Protein AF-L0NE19-F1 (afdb_monomer_lite)

Foldseek 3Di:
DDDDPVNLVVLLVVLCVVDPDDDDSVLSSVLSVLLVPDDFDDADPPDPDDDPQLVLLLVLLLVLLVVCCVPPVVSVVLCVVQNPVLVSVLSSRLSRLLVRLQVSLVVSQKDFQDDSSPPSSNLSSVPDPVVLSSPVVPDDRPRDDDDSSSSNVNQQVVQCVVDVDQVPGRIAGRDQHLVSLLVLLLVLLCQWQVGSCLCVVCVVQSVVCVSVVNDSNVSSVVSCVVVVGDTDPVNPD

Secondary structure (DSSP, 8-state):
----HHHHHHHHHHHHHH--S---HHHHHHHHHHHHTSPPPPPGGG-SS--HHHHHHHHHHHHHHHHHHTT-HHHHHHHHHHHHHHHHHHHHHHHHHHHHHHHHHHHTTEEE-S-IIIIIHHHHHTTS-HHHHHHTTSSSSPPP---SHHHHHHHHHHHHHH-SSGGG-SEEESSS-HHHHHHHHHHHHHHHHS-GGGGGGGHHHHHHHHHTT--HHHHHHHHHHHTTPPPPTTT--

Organism: NCBI:txid1125847

Radius of gyration: 22.51 Å; chains: 1; bounding box: 50×39×65 Å

Sequence (237 aa):
MTIDRETLLNLVQKIVAEHESGYDDDTLVHFAEVILTKPEPERFANRRTYTYAQVEGALCVYEWMLDSRATNKDIDDWFDGVGSPGMRMISIQAGDICDRAWKLMEAMGFDFIGAYDFEFVPSICAKLDWDALCNDNQFDKGRYDPDLKPFIVAMIAADRSRNSDPMRRNFKKVGPGPDDYIAACRAEAEKQWGYGDLVTDHAERVTQAMEQDEDPAEFVKWLGEKYNLTPRSDWAA

pLDDT: mean 78.07, std 14.45, range [41.22, 95.94]

Structure (mmCIF, N/CA/C/O backbone):
data_AF-L0NE19-F1
#
_entry.id   AF-L0NE19-F1
#
loop_
_atom_site.group_PDB
_atom_site.id
_atom_site.type_symbol
_atom_site.label_atom_id
_atom_site.label_alt_id
_atom_site.label_comp_id
_atom_site.label_asym_id
_atom_site.label_entity_id
_atom_site.label_seq_id
_atom_site.pdbx_PDB_ins_code
_atom_site.Cartn_x
_atom_site.Cartn_y
_atom_site.Cartn_z
_atom_site.occupancy
_atom_site.B_iso_or_equiv
_atom_site.auth_seq_id
_atom_site.auth_comp_id
_atom_site.auth_asym_id
_atom_site.auth_atom_id
_atom_site.pdbx_PDB_model_num
ATOM 1 N N . MET A 1 1 ? -3.585 -21.752 -0.167 1.00 46.03 1 MET A N 1
ATOM 2 C CA . MET A 1 1 ? -2.156 -21.952 -0.476 1.00 46.03 1 MET A CA 1
ATOM 3 C C . MET A 1 1 ? -1.412 -21.725 0.827 1.00 46.03 1 MET A C 1
ATOM 5 O O . MET A 1 1 ? -1.554 -20.651 1.390 1.00 46.03 1 MET A O 1
ATOM 9 N N . THR A 1 2 ? -0.784 -22.755 1.388 1.00 41.22 2 THR A N 1
ATOM 10 C CA . THR A 1 2 ? -0.084 -22.678 2.679 1.00 41.22 2 THR A CA 1
ATOM 11 C C . THR A 1 2 ? 1.266 -22.013 2.440 1.00 41.22 2 THR A C 1
ATOM 13 O O . THR A 1 2 ? 2.106 -22.589 1.752 1.00 41.22 2 THR A O 1
ATOM 16 N N . ILE A 1 3 ? 1.445 -20.787 2.928 1.00 53.41 3 ILE A N 1
ATOM 17 C CA . ILE A 1 3 ? 2.751 -20.124 2.908 1.00 53.41 3 ILE A CA 1
ATOM 18 C C . ILE A 1 3 ? 3.619 -20.807 3.956 1.00 53.41 3 ILE A C 1
ATOM 20 O O . ILE A 1 3 ? 3.166 -21.038 5.078 1.00 53.41 3 ILE A O 1
ATOM 24 N N . ASP A 1 4 ? 4.831 -21.198 3.578 1.00 71.12 4 ASP A N 1
ATOM 25 C CA . ASP A 1 4 ? 5.732 -21.835 4.523 1.00 71.12 4 ASP A CA 1
ATOM 26 C C . ASP A 1 4 ? 6.272 -20.795 5.525 1.00 71.12 4 ASP A C 1
ATOM 28 O O . ASP A 1 4 ? 6.458 -19.613 5.219 1.00 71.12 4 ASP A O 1
ATOM 32 N N . ARG A 1 5 ? 6.503 -21.253 6.754 1.00 57.81 5 ARG A N 1
ATOM 33 C CA . ARG A 1 5 ? 6.894 -20.413 7.890 1.00 57.81 5 ARG A CA 1
ATOM 34 C C . ARG A 1 5 ? 8.247 -19.720 7.688 1.00 57.81 5 ARG A C 1
ATOM 36 O O . ARG A 1 5 ? 8.466 -18.657 8.255 1.00 57.81 5 ARG A O 1
ATOM 43 N N . GLU A 1 6 ? 9.144 -20.300 6.900 1.00 66.50 6 GLU A N 1
ATOM 44 C CA . GLU A 1 6 ? 10.468 -19.753 6.597 1.00 66.50 6 GLU A CA 1
ATOM 45 C C . GLU A 1 6 ? 10.358 -18.553 5.649 1.00 66.50 6 GLU A C 1
ATOM 47 O O . GLU A 1 6 ? 10.972 -17.515 5.894 1.00 66.50 6 GLU A O 1
ATOM 52 N N . THR A 1 7 ? 9.495 -18.637 4.631 1.00 64.25 7 THR A N 1
ATOM 53 C CA . THR A 1 7 ? 9.165 -17.498 3.755 1.00 64.25 7 THR A CA 1
ATOM 54 C C . THR A 1 7 ? 8.583 -16.330 4.554 1.00 64.25 7 THR A C 1
ATOM 56 O O . THR A 1 7 ? 8.966 -15.177 4.351 1.00 64.25 7 THR A O 1
ATOM 59 N N . LEU A 1 8 ? 7.700 -16.630 5.507 1.00 59.56 8 LEU A N 1
ATOM 60 C CA . LEU A 1 8 ? 7.054 -15.631 6.356 1.00 59.56 8 LEU A CA 1
ATOM 61 C C . LEU A 1 8 ? 8.054 -14.954 7.310 1.00 59.56 8 LEU A C 1
ATOM 63 O O . LEU A 1 8 ? 8.091 -13.730 7.400 1.00 59.56 8 LEU A O 1
ATOM 67 N N . LEU A 1 9 ? 8.930 -15.737 7.948 1.00 59.91 9 LEU A N 1
ATOM 68 C CA . LEU A 1 9 ? 9.992 -15.230 8.823 1.00 59.91 9 LEU A CA 1
ATOM 69 C C . LEU A 1 9 ? 11.020 -14.378 8.068 1.00 59.91 9 LEU A C 1
ATOM 71 O O . LEU A 1 9 ? 11.434 -13.340 8.576 1.00 59.91 9 LEU A O 1
ATOM 75 N N . ASN A 1 10 ? 11.396 -14.765 6.847 1.00 67.44 10 ASN A N 1
ATOM 76 C CA . ASN A 1 10 ? 12.306 -13.976 6.014 1.00 67.44 10 ASN A CA 1
ATOM 77 C C . ASN A 1 10 ? 11.693 -12.629 5.601 1.00 67.44 10 ASN A C 1
ATOM 79 O O . ASN A 1 10 ? 12.400 -11.623 5.529 1.00 67.44 10 ASN A O 1
ATOM 83 N N . LEU A 1 11 ? 10.381 -12.594 5.346 1.00 62.00 11 LEU A N 1
ATOM 84 C CA . LEU A 1 11 ? 9.657 -11.359 5.053 1.00 62.00 11 LEU A CA 1
ATOM 85 C C . LEU A 1 11 ? 9.633 -10.436 6.279 1.00 62.00 11 LEU A C 1
ATOM 87 O O . LEU A 1 11 ? 9.995 -9.267 6.170 1.00 62.00 11 LEU A O 1
ATOM 91 N N . VAL A 1 12 ? 9.280 -10.981 7.448 1.00 63.03 12 VAL A N 1
ATOM 92 C CA . VAL A 1 12 ? 9.277 -10.255 8.729 1.00 63.03 12 VAL A CA 1
ATOM 93 C C . VAL A 1 12 ? 10.670 -9.708 9.044 1.00 63.03 12 VAL A C 1
ATOM 95 O O . VAL A 1 12 ? 10.800 -8.534 9.371 1.00 63.03 12 VAL A O 1
ATOM 98 N N . GLN A 1 13 ? 11.729 -10.497 8.855 1.00 62.41 13 GLN A N 1
ATOM 99 C CA . GLN A 1 13 ? 13.106 -10.044 9.074 1.00 62.41 13 GLN A CA 1
ATOM 100 C C . GLN A 1 13 ? 13.520 -8.907 8.138 1.00 62.41 13 GLN A C 1
ATOM 102 O O . GLN A 1 13 ? 14.201 -7.988 8.585 1.00 62.41 13 GLN A O 1
ATOM 107 N N . LYS A 1 14 ? 13.100 -8.926 6.866 1.00 62.56 14 LYS A N 1
ATOM 108 C CA . LYS A 1 14 ? 13.333 -7.799 5.948 1.00 62.56 14 LYS A CA 1
ATOM 109 C C . LYS A 1 14 ? 12.586 -6.540 6.394 1.00 62.56 14 LYS A C 1
ATOM 111 O O . LYS A 1 14 ? 13.175 -5.467 6.396 1.00 62.56 14 LYS A O 1
ATOM 116 N N . ILE A 1 15 ? 11.334 -6.683 6.832 1.00 58.25 15 ILE A N 1
ATOM 117 C CA . ILE A 1 15 ? 10.514 -5.572 7.343 1.00 58.25 15 ILE A CA 1
ATOM 118 C C . ILE A 1 15 ? 11.153 -4.953 8.598 1.00 58.25 15 ILE A C 1
ATOM 120 O O . ILE A 1 15 ? 11.279 -3.734 8.684 1.00 58.25 15 ILE A O 1
ATOM 124 N N . VAL A 1 16 ? 11.609 -5.784 9.542 1.00 58.91 16 VAL A N 1
ATOM 125 C CA . VAL A 1 16 ? 12.276 -5.344 10.781 1.00 58.91 16 VAL A CA 1
ATOM 126 C C . VAL A 1 16 ? 13.641 -4.713 10.496 1.00 58.91 16 VAL A C 1
ATOM 128 O O . VAL A 1 16 ? 13.987 -3.704 11.102 1.00 58.91 16 VAL A O 1
ATOM 131 N N . ALA A 1 17 ? 14.417 -5.273 9.563 1.00 58.41 17 ALA A N 1
ATOM 132 C CA . ALA A 1 17 ? 15.727 -4.738 9.195 1.00 58.41 17 ALA A CA 1
ATOM 133 C C . ALA A 1 17 ? 15.638 -3.370 8.500 1.00 58.41 17 ALA A C 1
ATOM 135 O O . ALA A 1 17 ? 16.554 -2.561 8.630 1.00 58.41 17 ALA A O 1
ATOM 136 N N . GLU A 1 18 ? 14.552 -3.106 7.770 1.00 54.16 18 GLU A N 1
ATOM 137 C CA . GLU A 1 18 ? 14.344 -1.833 7.078 1.00 54.16 18 GLU A CA 1
ATOM 138 C C . GLU A 1 18 ? 13.702 -0.757 7.965 1.00 54.16 18 GLU A C 1
ATOM 140 O O . GLU A 1 18 ? 13.831 0.428 7.647 1.00 54.16 18 GLU A O 1
ATOM 145 N N . HIS A 1 19 ? 13.010 -1.114 9.054 1.00 47.91 19 HIS A N 1
ATOM 146 C CA . HIS A 1 19 ? 12.291 -0.167 9.914 1.00 47.91 19 HIS A CA 1
ATOM 147 C C . HIS A 1 19 ? 12.661 -0.338 11.397 1.00 47.91 19 HIS A C 1
ATOM 149 O O . HIS A 1 19 ? 12.100 -1.158 12.120 1.00 47.91 19 HIS A O 1
ATOM 155 N N . GLU A 1 20 ? 13.566 0.518 11.883 1.00 48.31 20 GLU A N 1
ATOM 156 C CA . GLU A 1 20 ? 13.797 0.728 13.317 1.00 48.31 20 GLU A CA 1
ATOM 157 C C . GLU A 1 20 ? 12.563 1.398 13.956 1.00 48.31 20 GLU A C 1
ATOM 159 O O . GLU A 1 20 ? 12.491 2.624 14.013 1.00 48.31 20 GLU A O 1
ATOM 164 N N . SER A 1 21 ? 11.554 0.639 14.402 1.00 45.28 21 SER A N 1
ATOM 165 C CA . SER A 1 21 ? 10.715 0.984 15.576 1.00 45.28 21 SER A CA 1
ATOM 166 C C . SER A 1 21 ? 9.494 0.074 15.777 1.00 45.28 21 SER A C 1
ATOM 168 O O . SER A 1 21 ? 8.702 -0.159 14.872 1.00 45.28 21 SER A O 1
ATOM 170 N N . GLY A 1 22 ? 9.283 -0.323 17.037 1.00 47.91 22 GLY A N 1
ATOM 171 C CA . GLY A 1 22 ? 7.962 -0.336 17.682 1.00 47.91 22 GLY A CA 1
ATOM 172 C C . GLY A 1 22 ? 7.053 -1.559 17.530 1.00 47.91 22 GLY A C 1
ATOM 173 O O . GLY A 1 22 ? 6.097 -1.652 18.295 1.00 47.91 22 GLY A O 1
ATOM 174 N N . TYR A 1 23 ? 7.319 -2.485 16.613 1.00 46.03 23 TYR A N 1
ATOM 175 C CA . TYR A 1 23 ? 6.482 -3.680 16.444 1.00 46.03 23 TYR A CA 1
ATOM 176 C C . TYR A 1 23 ? 6.980 -4.852 17.300 1.00 46.03 23 TYR A C 1
ATOM 178 O O . TYR A 1 23 ? 8.188 -5.069 17.404 1.00 46.03 23 TYR A O 1
ATOM 186 N N . ASP A 1 24 ? 6.058 -5.614 17.897 1.00 57.94 24 ASP A N 1
ATOM 187 C CA . ASP A 1 24 ? 6.364 -6.962 18.383 1.00 57.94 24 ASP A CA 1
ATOM 188 C C . ASP A 1 24 ? 6.284 -7.980 17.230 1.00 57.94 24 ASP A C 1
ATOM 190 O O . ASP A 1 24 ? 5.604 -7.759 16.220 1.00 57.94 24 ASP A O 1
ATOM 194 N N . ASP A 1 25 ? 7.033 -9.079 17.358 1.00 54.50 25 ASP A N 1
ATOM 195 C CA . ASP A 1 25 ? 7.159 -10.105 16.314 1.00 54.50 25 ASP A CA 1
ATOM 196 C C . ASP A 1 25 ? 5.800 -10.733 15.947 1.00 54.50 25 ASP A C 1
ATOM 198 O O . ASP A 1 25 ? 5.567 -11.069 14.784 1.00 54.50 25 ASP A O 1
ATOM 202 N N . ASP A 1 26 ? 4.876 -10.841 16.906 1.00 54.66 26 ASP A N 1
ATOM 203 C CA . ASP A 1 26 ? 3.571 -11.483 16.715 1.00 54.66 26 ASP A CA 1
ATOM 204 C C . ASP A 1 26 ? 2.628 -10.632 15.842 1.00 54.66 26 ASP A C 1
ATOM 206 O O . ASP A 1 26 ? 1.928 -11.167 14.974 1.00 54.66 26 ASP A O 1
ATOM 210 N N . THR A 1 27 ? 2.665 -9.302 15.982 1.00 58.44 27 THR A N 1
ATOM 211 C CA . THR A 1 27 ? 1.874 -8.373 15.157 1.00 58.44 27 THR A CA 1
ATOM 212 C C . THR A 1 27 ? 2.304 -8.420 13.688 1.00 58.44 27 THR A C 1
ATOM 214 O O . THR A 1 27 ? 1.464 -8.414 12.784 1.00 58.44 27 THR A O 1
ATOM 217 N N . LEU A 1 28 ? 3.612 -8.505 13.424 1.00 57.72 28 LEU A N 1
ATOM 218 C CA . LEU A 1 28 ? 4.146 -8.590 12.060 1.00 57.72 28 LEU A CA 1
ATOM 219 C C . LEU A 1 28 ? 3.860 -9.945 11.408 1.00 57.72 28 LEU A C 1
ATOM 221 O O . LEU A 1 28 ? 3.576 -9.993 10.209 1.00 57.72 28 LEU A O 1
ATOM 225 N N . VAL A 1 29 ? 3.893 -11.032 12.183 1.00 56.31 29 VAL A N 1
ATOM 226 C CA . VAL A 1 29 ? 3.557 -12.381 11.706 1.00 56.31 29 VAL A CA 1
ATOM 227 C C . VAL A 1 29 ? 2.088 -12.463 11.297 1.00 56.31 29 VAL A C 1
ATOM 229 O O . VAL A 1 29 ? 1.802 -12.886 10.177 1.00 56.31 29 VAL A O 1
ATOM 232 N N . HIS A 1 30 ? 1.164 -11.987 12.136 1.00 59.59 30 HIS A N 1
ATOM 233 C CA . HIS A 1 30 ? -0.262 -11.986 11.799 1.00 59.59 30 HIS A CA 1
ATOM 234 C C . HIS A 1 30 ? -0.556 -11.122 10.562 1.00 59.59 30 HIS A C 1
ATOM 236 O O . HIS A 1 30 ? -1.269 -11.540 9.645 1.00 59.59 30 HIS A O 1
ATOM 242 N N . PHE A 1 31 ? 0.061 -9.938 10.485 1.00 55.78 31 PHE A N 1
ATOM 243 C CA . PHE A 1 31 ? -0.070 -9.051 9.332 1.00 55.78 31 PHE A CA 1
ATOM 244 C C . PHE A 1 31 ? 0.446 -9.710 8.043 1.00 55.78 31 PHE A C 1
ATOM 246 O O . PHE A 1 31 ? -0.231 -9.684 7.015 1.00 55.78 31 PHE A O 1
ATOM 253 N N . ALA A 1 32 ? 1.606 -10.370 8.098 1.00 60.19 32 ALA A N 1
ATOM 254 C CA . ALA A 1 32 ? 2.166 -11.097 6.964 1.00 60.19 32 ALA A CA 1
ATOM 255 C C . ALA A 1 32 ? 1.271 -12.275 6.530 1.00 60.19 32 ALA A C 1
ATOM 257 O O . ALA A 1 32 ? 1.052 -12.458 5.332 1.00 60.19 32 ALA A O 1
ATOM 258 N N . GLU A 1 33 ? 0.698 -13.038 7.465 1.00 59.72 33 GLU A N 1
ATOM 259 C CA . GLU A 1 33 ? -0.201 -14.164 7.166 1.00 59.72 33 GLU A CA 1
ATOM 260 C C . GLU A 1 33 ? -1.462 -13.731 6.404 1.00 59.72 33 GLU A C 1
ATOM 262 O O . GLU A 1 33 ? -1.819 -14.343 5.391 1.00 59.72 33 GLU A O 1
ATOM 267 N N . VAL A 1 34 ? -2.109 -12.643 6.829 1.00 58.31 34 VAL A N 1
ATOM 268 C CA . VAL A 1 34 ? -3.310 -12.111 6.160 1.00 58.31 34 VAL A CA 1
ATOM 269 C C . VAL A 1 34 ? -2.989 -11.654 4.732 1.00 58.31 34 VAL A C 1
ATOM 271 O O . VAL A 1 34 ? -3.754 -11.910 3.799 1.00 58.31 34 VAL A O 1
ATOM 274 N N . ILE A 1 35 ? -1.821 -11.043 4.539 1.00 54.47 35 ILE A N 1
ATOM 275 C CA . ILE A 1 35 ? -1.381 -10.457 3.266 1.00 54.47 35 ILE A CA 1
ATOM 276 C C . ILE A 1 35 ? -0.942 -11.516 2.261 1.00 54.47 35 ILE A C 1
ATOM 278 O O . ILE A 1 35 ? -1.252 -11.446 1.067 1.00 54.47 35 ILE A O 1
ATOM 282 N N . LEU A 1 36 ? -0.226 -12.532 2.732 1.00 56.44 36 LEU A N 1
ATOM 283 C CA . LEU A 1 36 ? 0.404 -13.514 1.862 1.00 56.44 36 LEU A CA 1
ATOM 284 C C . LEU A 1 36 ? -0.608 -14.466 1.206 1.00 56.44 36 LEU A C 1
ATOM 286 O O . LEU A 1 36 ? -0.282 -15.055 0.172 1.00 56.44 36 LEU A O 1
ATOM 290 N N . THR A 1 37 ? -1.833 -14.575 1.733 1.00 58.69 37 THR A N 1
ATOM 291 C CA . THR A 1 37 ? -2.872 -15.502 1.241 1.00 58.69 37 THR A CA 1
ATOM 292 C C . THR A 1 37 ? -3.659 -15.015 0.018 1.00 58.69 37 THR A C 1
ATOM 294 O O . THR A 1 37 ? -4.401 -15.806 -0.573 1.00 58.69 37 THR A O 1
ATOM 297 N N . LYS A 1 38 ? -3.508 -13.750 -0.401 1.00 55.69 38 LYS A N 1
ATOM 298 C CA . LYS A 1 38 ? -4.241 -13.193 -1.551 1.00 55.69 38 LYS A CA 1
ATOM 299 C C . LYS A 1 38 ? -3.534 -13.504 -2.883 1.00 55.69 38 LYS A C 1
ATOM 301 O O . LYS A 1 38 ? -2.308 -13.368 -2.958 1.00 55.69 38 LYS A O 1
ATOM 306 N N . PRO A 1 39 ? -4.274 -13.936 -3.928 1.00 51.06 39 PRO A N 1
ATOM 307 C CA . PRO A 1 39 ? -3.705 -14.166 -5.252 1.00 51.06 39 PRO A CA 1
ATOM 308 C C . PRO A 1 39 ? -3.305 -12.839 -5.903 1.00 51.06 39 PRO A C 1
ATOM 310 O O . PRO A 1 39 ? -4.028 -11.849 -5.798 1.00 51.06 39 PRO A O 1
ATOM 313 N N . GLU A 1 40 ? -2.166 -12.829 -6.592 1.00 52.25 40 GLU A N 1
ATOM 314 C CA . GLU A 1 40 ? -1.713 -11.651 -7.332 1.00 52.25 40 GLU A CA 1
ATOM 315 C C . GLU A 1 40 ? -2.558 -11.420 -8.599 1.00 52.25 40 GLU A C 1
ATOM 317 O O . GLU A 1 40 ? -2.999 -12.389 -9.230 1.00 52.25 40 GLU A O 1
ATOM 322 N N . PRO A 1 41 ? -2.791 -10.157 -9.007 1.00 54.75 41 PRO A N 1
ATOM 323 C CA . PRO A 1 41 ? -3.534 -9.858 -10.229 1.00 54.75 41 PRO A CA 1
ATOM 324 C C . PRO A 1 41 ? -2.784 -10.288 -11.507 1.00 54.75 41 PRO A C 1
ATOM 326 O O . PRO A 1 41 ? -1.555 -10.331 -11.545 1.00 54.75 41 PRO A O 1
ATOM 329 N N . GLU A 1 42 ? -3.529 -10.560 -12.587 1.00 52.03 42 GLU A N 1
ATOM 330 C CA . GLU A 1 42 ? -2.967 -10.938 -13.898 1.00 52.03 42 GLU A CA 1
ATOM 331 C C . GLU A 1 42 ? -2.045 -9.865 -14.513 1.00 52.03 42 GLU A C 1
ATOM 333 O O . GLU A 1 42 ? -2.316 -8.670 -14.424 1.00 52.03 42 GLU A O 1
ATOM 338 N N . ARG A 1 43 ? -1.001 -10.315 -15.229 1.00 55.75 43 ARG A N 1
ATOM 339 C CA . ARG A 1 43 ? 0.045 -9.476 -15.849 1.00 55.75 43 ARG A CA 1
ATOM 340 C C . ARG A 1 43 ? -0.358 -8.797 -17.175 1.00 55.75 43 ARG A C 1
ATOM 342 O O . ARG A 1 43 ? -1.098 -9.355 -17.989 1.00 55.75 43 ARG A O 1
ATOM 349 N N . PHE A 1 44 ? 0.313 -7.676 -17.463 1.00 54.78 44 PHE A N 1
ATOM 350 C CA . PHE A 1 44 ? 0.278 -6.851 -18.685 1.00 54.78 44 PHE A CA 1
ATOM 351 C C . PHE A 1 44 ? 0.366 -7.574 -20.052 1.00 54.78 44 PHE A C 1
ATOM 353 O O . PHE A 1 44 ? -0.334 -7.223 -21.001 1.00 54.78 44 PHE A O 1
ATOM 360 N N . ALA A 1 45 ? 1.255 -8.567 -20.199 1.00 51.34 45 ALA A N 1
ATOM 361 C CA . ALA A 1 45 ? 1.688 -9.101 -21.505 1.00 51.34 45 ALA A CA 1
ATOM 362 C C . ALA A 1 45 ? 0.602 -9.828 -22.319 1.00 51.34 45 ALA A C 1
ATOM 364 O O . ALA A 1 45 ? 0.785 -10.076 -23.510 1.00 51.34 45 ALA A O 1
ATOM 365 N N . ASN A 1 46 ? -0.513 -10.182 -21.681 1.00 48.53 46 ASN A N 1
ATOM 366 C CA . ASN A 1 46 ? -1.501 -11.099 -22.242 1.00 48.53 46 ASN A CA 1
ATOM 367 C C . ASN A 1 46 ? -2.712 -10.389 -22.876 1.00 48.53 46 ASN A C 1
ATOM 369 O O . ASN A 1 46 ? -3.679 -11.056 -23.246 1.00 48.53 46 ASN A O 1
ATOM 373 N N . ARG A 1 47 ? -2.700 -9.051 -23.012 1.00 53.31 47 ARG A N 1
ATOM 374 C CA . ARG A 1 47 ? -3.867 -8.265 -23.464 1.00 53.31 47 ARG A CA 1
ATOM 375 C C . ARG A 1 47 ? -3.551 -7.379 -24.674 1.00 53.31 47 ARG A C 1
ATOM 377 O O . ARG A 1 47 ? -2.469 -6.820 -24.791 1.00 53.31 47 ARG A O 1
ATOM 384 N N . ARG A 1 48 ? -4.522 -7.249 -25.591 1.00 53.91 48 ARG A N 1
ATOM 385 C CA . ARG A 1 48 ? -4.444 -6.382 -26.793 1.00 53.91 48 ARG A CA 1
ATOM 386 C C . ARG A 1 48 ? -5.000 -4.968 -26.571 1.00 53.91 48 ARG A C 1
ATOM 388 O O . ARG A 1 48 ? -4.986 -4.160 -27.493 1.00 53.91 48 ARG A O 1
ATOM 395 N N . THR A 1 49 ? -5.523 -4.686 -25.381 1.00 64.19 49 THR A N 1
ATOM 396 C CA . THR A 1 49 ? -6.210 -3.439 -25.024 1.00 64.19 49 THR A CA 1
ATOM 397 C C . THR A 1 49 ? -5.832 -3.036 -23.605 1.00 64.19 49 THR A C 1
ATOM 399 O O . THR A 1 49 ? -5.785 -3.899 -22.726 1.00 64.19 49 THR A O 1
ATOM 402 N N . TYR A 1 50 ? -5.606 -1.741 -23.385 1.00 65.69 50 TYR A N 1
ATOM 403 C CA . TYR A 1 50 ? -5.257 -1.178 -22.080 1.00 65.69 50 TYR A CA 1
ATOM 404 C C . TYR A 1 50 ? -6.500 -0.668 -21.352 1.00 65.69 50 TYR A C 1
ATOM 406 O O . TYR A 1 50 ? -7.404 -0.111 -21.978 1.00 65.69 50 TYR A O 1
ATOM 414 N N . THR A 1 51 ? -6.552 -0.869 -20.035 1.00 71.38 51 THR A N 1
ATOM 415 C CA . THR A 1 51 ? -7.566 -0.231 -19.183 1.00 71.38 51 THR A CA 1
ATOM 416 C C . THR A 1 51 ? -7.189 1.221 -18.895 1.00 71.38 51 THR A C 1
ATOM 418 O O . THR A 1 51 ? -6.029 1.601 -19.040 1.00 71.38 51 THR A O 1
ATOM 421 N N . TYR A 1 52 ? -8.164 2.029 -18.468 1.00 79.06 52 TYR A N 1
ATOM 422 C CA . TYR A 1 52 ? -7.924 3.419 -18.073 1.00 79.06 52 TYR A CA 1
ATOM 423 C C . TYR A 1 52 ? -6.844 3.522 -16.981 1.00 79.06 52 TYR A C 1
ATOM 425 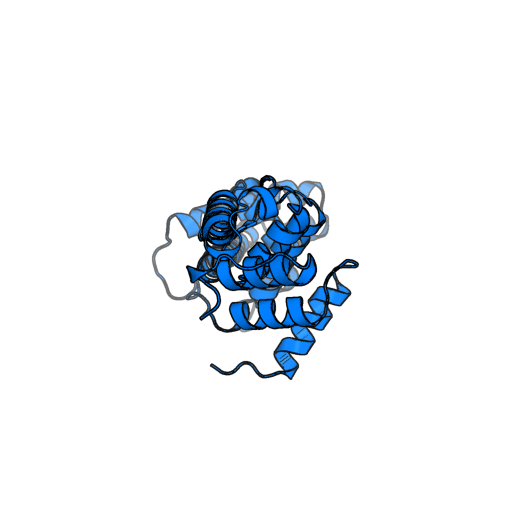O O . TYR A 1 52 ? -5.844 4.198 -17.197 1.00 79.06 52 TYR A O 1
ATOM 433 N N . ALA A 1 53 ? -6.980 2.753 -15.894 1.00 77.00 53 ALA A N 1
ATOM 434 C CA . ALA A 1 53 ? -6.028 2.736 -14.778 1.00 77.00 53 ALA A CA 1
ATOM 435 C C . ALA A 1 53 ? -4.597 2.371 -15.210 1.00 77.00 53 ALA A C 1
ATOM 437 O O . ALA A 1 53 ? -3.627 2.925 -14.710 1.00 77.00 53 ALA A O 1
ATOM 438 N N . GLN A 1 54 ? -4.447 1.477 -16.192 1.00 72.62 54 GLN A N 1
ATOM 439 C CA . GLN A 1 54 ? -3.129 1.105 -16.714 1.00 72.62 54 GLN A CA 1
ATOM 440 C C . GLN A 1 54 ? -2.483 2.221 -17.541 1.00 72.62 54 GLN A C 1
ATOM 442 O O . GLN A 1 54 ? -1.269 2.402 -17.483 1.00 72.62 54 GLN A O 1
ATOM 447 N N . VAL A 1 55 ? -3.274 2.958 -18.327 1.00 84.62 55 VAL A N 1
ATOM 448 C CA . VAL A 1 55 ? -2.765 4.119 -19.073 1.00 84.62 55 V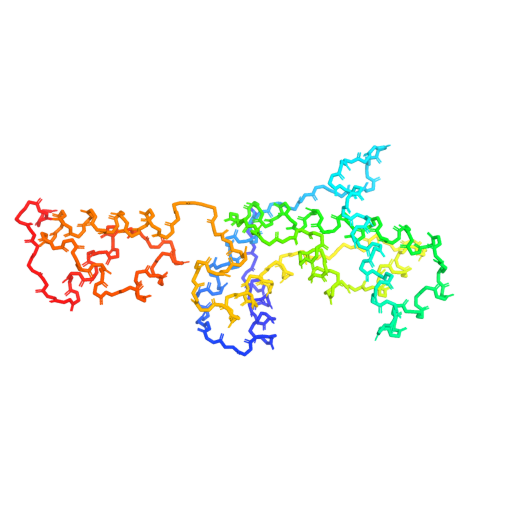AL A CA 1
ATOM 449 C C . VAL A 1 55 ? -2.392 5.237 -18.106 1.00 84.62 55 VAL A C 1
ATOM 451 O O . VAL A 1 55 ? -1.325 5.823 -18.249 1.00 84.62 55 VAL A O 1
ATOM 454 N N . GLU A 1 56 ? -3.238 5.493 -17.112 1.00 88.06 56 GLU A N 1
ATOM 455 C CA . GLU A 1 56 ? -2.999 6.482 -16.062 1.00 88.06 56 GLU A CA 1
ATOM 456 C C . GLU A 1 56 ? -1.732 6.154 -15.266 1.00 88.06 56 GLU A C 1
ATOM 458 O O . GLU A 1 56 ? -0.813 6.966 -15.241 1.00 88.06 56 GLU A O 1
ATOM 463 N N . GLY A 1 57 ? -1.596 4.926 -14.753 1.00 89.94 57 GLY A N 1
ATOM 464 C CA . GLY A 1 57 ? -0.383 4.484 -14.064 1.00 89.94 57 GLY A CA 1
ATOM 465 C C . GLY A 1 57 ? 0.875 4.642 -14.925 1.00 89.94 57 GLY A C 1
ATOM 466 O O . GLY A 1 57 ? 1.887 5.150 -14.453 1.00 89.94 57 GLY A O 1
ATOM 467 N N . ALA A 1 58 ? 0.819 4.290 -16.214 1.00 91.00 58 ALA A N 1
ATOM 468 C CA . ALA A 1 58 ? 1.957 4.461 -17.120 1.00 91.00 58 ALA A CA 1
ATOM 469 C C . ALA A 1 58 ? 2.348 5.933 -17.349 1.00 91.00 58 ALA A C 1
ATOM 471 O O . ALA A 1 58 ? 3.535 6.220 -17.547 1.00 91.00 58 ALA A O 1
ATOM 472 N N . LEU A 1 59 ? 1.371 6.847 -17.350 1.00 93.56 59 LEU A N 1
ATOM 473 C CA . LEU A 1 59 ? 1.594 8.290 -17.458 1.00 93.56 59 LEU A CA 1
ATOM 474 C C . LEU A 1 59 ? 2.187 8.849 -16.165 1.00 93.56 59 LEU A C 1
ATOM 476 O O . LEU A 1 59 ? 3.231 9.491 -16.237 1.00 93.56 59 LEU A O 1
ATOM 480 N N . CYS A 1 60 ? 1.612 8.523 -15.004 1.00 95.81 60 CYS A N 1
ATOM 481 C CA . CYS A 1 60 ? 2.130 8.953 -13.703 1.00 95.81 60 CYS A CA 1
ATOM 482 C C . CYS A 1 60 ? 3.580 8.496 -13.495 1.00 95.81 60 CYS A C 1
ATOM 484 O O . CYS A 1 60 ? 4.429 9.268 -13.058 1.00 95.81 60 CYS A O 1
ATOM 486 N N . VAL A 1 61 ? 3.903 7.255 -13.877 1.00 95.94 61 VAL A N 1
ATOM 487 C CA . VAL A 1 61 ? 5.283 6.753 -13.817 1.00 95.94 61 VAL A CA 1
ATOM 488 C C . VAL A 1 61 ? 6.202 7.529 -14.764 1.00 95.94 61 VAL A C 1
ATOM 490 O O . VAL A 1 61 ? 7.339 7.836 -14.410 1.00 95.94 61 VAL A O 1
ATOM 493 N N . TYR A 1 62 ? 5.739 7.853 -15.976 1.00 94.69 62 TYR A N 1
ATOM 494 C CA . TYR A 1 62 ? 6.530 8.634 -16.929 1.00 94.69 62 TYR A CA 1
ATOM 495 C C . TYR A 1 62 ? 6.801 10.054 -16.423 1.00 94.69 62 TYR A C 1
ATOM 497 O O . TYR A 1 62 ? 7.929 10.528 -16.531 1.00 94.69 62 TYR A O 1
ATOM 505 N N . GLU A 1 63 ? 5.801 10.705 -15.837 1.00 94.38 63 GLU A N 1
ATOM 506 C CA . GLU A 1 63 ? 5.937 12.017 -15.203 1.00 94.38 63 GLU A CA 1
ATOM 507 C C . GLU A 1 63 ? 6.911 11.962 -14.025 1.00 94.38 63 GLU A C 1
ATOM 509 O O . GLU A 1 63 ? 7.874 12.727 -14.000 1.00 94.38 63 GLU A O 1
ATOM 514 N N . TRP A 1 64 ? 6.762 10.977 -13.133 1.00 94.81 64 TRP A N 1
ATOM 515 C CA . TRP A 1 64 ? 7.701 10.753 -12.033 1.00 94.81 64 TRP A CA 1
ATOM 516 C C . TRP A 1 64 ? 9.141 10.573 -12.525 1.00 94.81 64 TRP A C 1
ATOM 518 O O . TRP A 1 64 ? 10.069 11.129 -11.938 1.00 94.81 64 TRP A O 1
ATOM 528 N N . MET A 1 65 ? 9.347 9.827 -13.614 1.00 93.94 65 MET A N 1
ATOM 529 C CA . MET A 1 65 ? 10.671 9.651 -14.213 1.00 93.94 65 MET A CA 1
ATOM 530 C C . MET A 1 65 ? 11.243 10.961 -14.753 1.00 93.94 65 MET A C 1
ATOM 532 O O . MET A 1 65 ? 12.433 11.210 -14.583 1.00 93.94 65 MET A O 1
ATOM 536 N N . LEU A 1 66 ? 10.428 11.796 -15.402 1.00 92.75 66 LEU A N 1
ATOM 537 C CA . LEU A 1 66 ? 10.870 13.094 -15.917 1.00 92.75 66 LEU A CA 1
ATOM 538 C C . LEU A 1 66 ? 11.239 14.060 -14.788 1.00 92.75 66 LEU A C 1
ATOM 540 O O . LEU A 1 66 ? 12.279 14.713 -14.874 1.00 92.75 66 LEU A O 1
ATOM 544 N N . ASP A 1 67 ? 10.437 14.107 -13.728 1.00 91.75 67 ASP A N 1
ATOM 545 C CA . ASP A 1 67 ? 10.717 14.932 -12.551 1.00 91.75 67 ASP A CA 1
ATOM 546 C C . ASP A 1 67 ? 11.970 14.439 -11.817 1.00 91.75 67 ASP A C 1
ATOM 548 O O . ASP A 1 67 ? 12.865 15.218 -11.471 1.00 91.75 67 ASP A O 1
ATOM 552 N N . SER A 1 68 ? 12.087 13.123 -11.643 1.00 90.38 68 SER A N 1
ATOM 553 C CA . SER A 1 68 ? 13.223 12.512 -10.956 1.00 90.38 68 SER A CA 1
ATOM 554 C C . SER A 1 68 ? 14.511 12.614 -11.769 1.00 90.38 68 SER A C 1
ATOM 556 O O . SER A 1 68 ? 15.575 12.774 -11.182 1.00 90.38 68 SER A O 1
ATOM 558 N N . ARG A 1 69 ? 14.449 12.618 -13.106 1.00 88.94 69 ARG A N 1
ATOM 559 C CA . ARG A 1 69 ? 15.618 12.786 -13.986 1.00 88.94 69 ARG A CA 1
ATOM 560 C C . ARG A 1 69 ? 16.442 14.031 -13.649 1.00 88.94 69 ARG A C 1
ATOM 562 O O . ARG A 1 69 ? 17.663 14.004 -13.735 1.00 88.94 69 ARG A O 1
ATOM 569 N N . ALA A 1 70 ? 15.794 15.121 -13.239 1.00 84.50 70 ALA A N 1
ATOM 570 C CA . ALA A 1 70 ? 16.486 16.364 -12.899 1.00 84.50 70 ALA A CA 1
ATOM 571 C C . ALA A 1 70 ? 17.342 16.263 -11.620 1.00 84.50 70 ALA A C 1
ATOM 573 O O . ALA A 1 70 ? 18.202 17.112 -11.386 1.00 84.50 70 ALA A O 1
ATOM 574 N N . THR A 1 71 ? 17.087 15.262 -10.775 1.00 87.00 71 THR A N 1
ATOM 575 C CA . THR A 1 71 ? 17.661 15.151 -9.424 1.00 87.00 71 THR A CA 1
ATOM 576 C C . THR A 1 71 ? 18.301 13.795 -9.130 1.00 87.00 71 THR A C 1
ATOM 578 O O . THR A 1 71 ? 19.064 13.681 -8.173 1.00 87.00 71 THR A O 1
ATOM 581 N N . ASN A 1 72 ? 18.044 12.786 -9.960 1.00 87.69 72 ASN A N 1
ATOM 582 C CA . ASN A 1 72 ? 18.543 11.428 -9.828 1.00 87.69 72 ASN A CA 1
ATOM 583 C C . ASN A 1 72 ? 19.365 11.058 -11.069 1.00 87.69 72 ASN A C 1
ATOM 585 O O . ASN A 1 72 ? 18.830 10.898 -12.168 1.00 87.69 72 ASN A O 1
ATOM 589 N N . LYS A 1 73 ? 20.678 10.911 -10.862 1.00 89.62 73 LYS A N 1
ATOM 590 C CA . LYS A 1 73 ? 21.633 10.599 -11.924 1.00 89.62 73 LYS A CA 1
ATOM 591 C C . LYS A 1 73 ? 21.391 9.226 -12.556 1.00 89.62 73 LYS A C 1
ATOM 593 O O . LYS A 1 73 ? 21.563 9.110 -13.762 1.00 89.62 73 LYS A O 1
ATOM 598 N N . ASP A 1 74 ? 20.963 8.230 -11.786 1.00 88.25 74 ASP A N 1
ATOM 599 C CA . ASP A 1 74 ? 20.742 6.878 -12.312 1.00 88.25 74 ASP A CA 1
ATOM 600 C C . ASP A 1 74 ? 19.592 6.882 -13.328 1.00 88.25 74 ASP A C 1
ATOM 602 O O . ASP A 1 74 ? 19.687 6.284 -14.398 1.00 88.25 74 ASP A O 1
ATOM 606 N N . ILE A 1 75 ? 18.540 7.662 -13.049 1.00 87.06 75 ILE A N 1
ATOM 607 C CA . ILE A 1 75 ? 17.431 7.863 -13.988 1.00 87.06 75 ILE A CA 1
ATOM 608 C C . ILE A 1 75 ? 17.910 8.560 -15.259 1.00 87.06 75 ILE A C 1
ATOM 610 O O . ILE A 1 75 ? 17.562 8.120 -16.354 1.00 87.06 75 ILE A O 1
ATOM 614 N N . ASP A 1 76 ? 18.710 9.622 -15.141 1.00 91.19 76 ASP A N 1
ATOM 615 C CA . ASP A 1 76 ? 19.283 10.305 -16.308 1.00 91.19 76 ASP A CA 1
ATOM 616 C C . ASP A 1 76 ? 20.155 9.358 -17.152 1.00 91.19 76 ASP A C 1
ATOM 618 O O . ASP A 1 76 ? 19.989 9.291 -18.371 1.00 91.19 76 ASP A O 1
ATOM 622 N N . ASP A 1 77 ? 20.980 8.536 -16.499 1.00 91.19 77 ASP A N 1
ATOM 623 C CA . ASP A 1 77 ? 21.829 7.540 -17.154 1.00 91.19 77 ASP A CA 1
ATOM 624 C C . ASP A 1 77 ? 20.992 6.457 -17.873 1.00 91.19 77 ASP A C 1
ATOM 626 O O . ASP A 1 77 ? 21.340 6.048 -18.986 1.00 91.19 77 ASP A O 1
ATOM 630 N N . TRP A 1 78 ? 19.845 6.030 -17.324 1.00 89.62 78 TRP A N 1
ATOM 631 C CA . TRP A 1 78 ? 18.916 5.139 -18.038 1.00 89.62 78 TRP A CA 1
ATOM 632 C C . TRP A 1 78 ? 18.297 5.814 -19.265 1.00 89.62 78 TRP A C 1
ATOM 634 O O . TRP A 1 78 ? 18.224 5.197 -20.333 1.00 89.62 78 TRP A O 1
ATOM 644 N N . PHE A 1 79 ? 17.889 7.084 -19.157 1.00 90.31 79 PHE A N 1
ATOM 645 C CA . PHE A 1 79 ? 17.384 7.846 -20.305 1.00 90.31 79 PHE A CA 1
ATOM 646 C C . PHE A 1 79 ? 18.420 7.946 -21.426 1.00 90.31 79 PHE A C 1
ATOM 648 O O . PHE A 1 79 ? 18.045 7.827 -22.595 1.00 90.31 79 PHE A O 1
ATOM 655 N N . ASP A 1 80 ? 19.694 8.126 -21.088 1.00 89.69 80 ASP A N 1
ATOM 656 C CA . ASP A 1 80 ? 20.788 8.149 -22.057 1.00 89.69 80 ASP A CA 1
ATOM 657 C C . ASP A 1 80 ? 21.077 6.755 -22.640 1.00 89.69 80 ASP A C 1
ATOM 659 O O . ASP A 1 80 ? 21.373 6.629 -23.830 1.00 89.69 80 ASP A O 1
ATOM 663 N N . GLY A 1 81 ? 20.934 5.699 -21.833 1.00 86.75 81 GLY A N 1
ATOM 664 C CA . GLY A 1 81 ? 21.181 4.315 -22.237 1.00 86.75 81 GLY A CA 1
ATOM 665 C C . GLY A 1 81 ? 20.131 3.735 -23.191 1.00 86.75 81 GLY A C 1
ATOM 666 O O . GLY A 1 81 ? 20.485 3.169 -24.227 1.00 86.75 81 GLY A O 1
ATOM 667 N N . VAL A 1 82 ? 18.838 3.856 -22.864 1.00 83.94 82 VAL A N 1
ATOM 668 C CA . VAL A 1 82 ? 17.741 3.247 -23.654 1.00 83.94 82 VAL A CA 1
ATOM 669 C C . VAL A 1 82 ? 16.923 4.256 -24.466 1.00 83.94 82 VAL A C 1
ATOM 671 O O . VAL A 1 82 ? 16.093 3.870 -25.297 1.00 83.94 82 VAL A O 1
ATOM 674 N N . GLY A 1 83 ? 17.152 5.554 -24.259 1.00 86.56 83 GLY A N 1
ATOM 675 C CA . GLY A 1 83 ? 16.446 6.635 -24.937 1.00 86.56 83 GLY A CA 1
ATOM 676 C C . GLY A 1 83 ? 15.018 6.855 -24.429 1.00 86.56 83 GLY A C 1
ATOM 677 O O . GLY A 1 83 ? 14.364 5.973 -23.871 1.00 86.56 83 GLY A O 1
ATOM 678 N N . SER A 1 84 ? 14.463 8.039 -24.702 1.00 87.56 84 SER A N 1
ATOM 679 C CA . SER A 1 84 ? 13.085 8.375 -24.309 1.00 87.56 84 SER A CA 1
ATOM 680 C C . SER A 1 84 ? 12.014 7.398 -24.828 1.00 87.56 84 SER A C 1
ATOM 682 O O . SER A 1 84 ? 11.073 7.130 -24.081 1.00 87.56 84 SER A O 1
ATOM 684 N N . PRO A 1 85 ? 12.098 6.841 -26.058 1.00 82.62 85 PRO A N 1
ATOM 685 C CA . PRO A 1 85 ? 11.161 5.807 -26.502 1.00 82.62 85 PRO A CA 1
ATOM 686 C C . PRO A 1 85 ? 11.244 4.518 -25.674 1.00 82.62 85 PRO A C 1
ATOM 688 O O . PRO A 1 85 ? 10.203 3.940 -25.367 1.00 82.62 85 PRO A O 1
ATOM 691 N N . GLY A 1 86 ? 12.451 4.095 -25.278 1.00 83.31 86 GLY A N 1
ATOM 692 C CA . GLY A 1 86 ? 12.655 2.945 -24.394 1.00 83.31 86 GLY A CA 1
ATOM 693 C C . GLY A 1 86 ? 12.059 3.194 -23.011 1.00 83.31 86 GLY A C 1
ATOM 694 O O . GLY A 1 86 ? 11.266 2.389 -22.527 1.00 83.31 86 GLY A O 1
ATOM 695 N N . MET A 1 87 ? 12.317 4.371 -22.435 1.00 87.94 87 MET A N 1
ATOM 696 C CA . MET A 1 87 ? 11.759 4.765 -21.135 1.00 87.94 87 MET A CA 1
ATOM 697 C C . MET A 1 87 ? 10.225 4.824 -21.125 1.00 87.94 87 MET A C 1
ATOM 699 O O . MET A 1 87 ? 9.609 4.499 -20.115 1.00 87.94 87 MET A O 1
ATOM 703 N N . ARG A 1 88 ? 9.575 5.159 -22.249 1.00 86.31 88 ARG A N 1
ATOM 704 C CA . ARG A 1 88 ? 8.105 5.060 -22.370 1.00 86.31 88 ARG A CA 1
ATOM 705 C C . ARG A 1 88 ? 7.607 3.617 -22.317 1.00 86.31 88 ARG A C 1
ATOM 707 O O . ARG A 1 88 ? 6.559 3.356 -21.745 1.00 86.31 88 ARG A O 1
ATOM 714 N N . MET A 1 89 ? 8.335 2.672 -22.908 1.00 82.81 89 MET A N 1
ATOM 715 C CA . MET A 1 89 ? 7.970 1.253 -22.813 1.00 82.81 89 MET A CA 1
ATOM 716 C C . MET A 1 89 ? 8.164 0.723 -21.391 1.00 82.81 89 MET A C 1
ATOM 718 O O . MET A 1 89 ? 7.346 -0.056 -20.908 1.00 82.81 89 MET A O 1
ATOM 722 N N . ILE A 1 90 ? 9.207 1.189 -20.706 1.00 87.69 90 ILE A N 1
ATOM 723 C CA . ILE A 1 90 ? 9.460 0.854 -19.304 1.00 87.69 90 ILE A CA 1
ATOM 724 C C . ILE A 1 90 ? 8.372 1.448 -18.396 1.00 87.69 90 ILE A C 1
ATOM 726 O O . ILE A 1 90 ? 7.878 0.749 -17.512 1.00 87.69 90 ILE A O 1
ATOM 730 N N . SER A 1 91 ? 7.924 2.686 -18.651 1.00 91.31 91 SER A N 1
ATOM 731 C CA . SER A 1 91 ? 6.855 3.334 -17.869 1.00 91.31 91 SER A CA 1
ATOM 732 C C . SER A 1 91 ? 5.557 2.538 -17.891 1.00 91.31 91 SER A C 1
ATOM 734 O O . SER A 1 91 ? 4.866 2.443 -16.885 1.00 91.31 91 SER A O 1
ATOM 736 N N . ILE A 1 92 ? 5.256 1.907 -19.022 1.00 86.31 92 ILE A N 1
ATOM 737 C CA . ILE A 1 92 ? 4.092 1.045 -19.183 1.00 86.31 92 ILE A CA 1
ATOM 738 C C . ILE A 1 92 ? 4.179 -0.188 -18.269 1.00 86.31 92 ILE A C 1
ATOM 740 O O . ILE A 1 92 ? 3.201 -0.538 -17.611 1.00 86.31 92 ILE A O 1
ATOM 744 N N . GLN A 1 93 ? 5.344 -0.838 -18.198 1.00 86.19 93 GLN A N 1
ATOM 745 C CA . GLN A 1 93 ? 5.545 -1.999 -17.327 1.00 86.19 93 GLN A CA 1
ATOM 746 C C . GLN A 1 93 ? 5.500 -1.611 -15.845 1.00 86.19 93 GLN A C 1
ATOM 748 O O . GLN A 1 93 ? 4.845 -2.282 -15.050 1.00 86.19 93 GLN A O 1
ATOM 753 N N . ALA A 1 94 ? 6.165 -0.521 -15.474 1.00 91.31 94 ALA A N 1
ATOM 754 C CA . ALA A 1 94 ? 6.141 -0.009 -14.110 1.00 91.31 94 ALA A CA 1
ATOM 755 C C . ALA A 1 94 ? 4.742 0.499 -13.703 1.00 91.31 94 ALA A C 1
ATOM 757 O O . ALA A 1 94 ? 4.324 0.292 -12.565 1.00 91.31 94 ALA A O 1
ATOM 758 N N . GLY A 1 95 ? 3.974 1.070 -14.633 1.00 91.44 95 GLY A N 1
ATOM 759 C CA . GLY A 1 95 ? 2.579 1.460 -14.416 1.00 91.44 95 GLY A CA 1
ATOM 760 C C . GLY A 1 95 ? 1.674 0.262 -14.122 1.00 91.44 95 GLY A C 1
ATOM 761 O O . GLY A 1 95 ? 0.865 0.316 -13.200 1.00 91.44 95 GLY A O 1
ATOM 762 N N . ASP A 1 96 ? 1.860 -0.856 -14.833 1.00 87.75 96 ASP A N 1
ATOM 763 C CA . ASP A 1 96 ? 1.162 -2.115 -14.529 1.00 87.75 96 ASP A CA 1
ATOM 764 C C . ASP A 1 96 ? 1.520 -2.650 -13.138 1.00 87.75 96 ASP A C 1
ATOM 766 O O . ASP A 1 96 ? 0.649 -3.118 -12.410 1.00 87.75 96 ASP A O 1
ATOM 770 N N . ILE A 1 97 ? 2.790 -2.544 -12.732 1.00 90.81 97 ILE A N 1
ATOM 771 C CA . ILE A 1 97 ? 3.215 -2.894 -11.372 1.00 90.81 97 ILE A CA 1
ATOM 772 C C . ILE A 1 97 ? 2.488 -2.024 -10.332 1.00 90.81 97 ILE A C 1
ATOM 774 O O . ILE A 1 97 ? 1.984 -2.561 -9.345 1.00 90.81 97 ILE A O 1
ATOM 778 N N . CYS A 1 98 ? 2.367 -0.714 -10.567 1.00 92.69 98 CYS A N 1
ATOM 779 C CA . CYS A 1 98 ? 1.647 0.193 -9.668 1.00 92.69 98 CYS A CA 1
ATOM 780 C C . CYS A 1 98 ? 0.153 -0.157 -9.560 1.00 92.69 98 CYS A C 1
ATOM 782 O O . CYS A 1 98 ? -0.379 -0.226 -8.455 1.00 92.69 98 CYS A O 1
ATOM 784 N N . ASP A 1 99 ? -0.522 -0.436 -10.679 1.00 90.00 99 ASP A N 1
ATOM 785 C CA . ASP A 1 99 ? -1.930 -0.869 -10.691 1.00 90.00 99 ASP A CA 1
ATOM 786 C C . ASP A 1 99 ? -2.125 -2.210 -9.961 1.00 90.00 99 ASP A C 1
ATOM 788 O O . ASP A 1 99 ? -3.063 -2.378 -9.179 1.00 90.00 99 ASP A O 1
ATOM 792 N N . ARG A 1 100 ? -1.210 -3.170 -10.147 1.00 89.75 100 ARG A N 1
ATOM 793 C CA . ARG A 1 100 ? -1.255 -4.440 -9.407 1.00 89.75 100 ARG A CA 1
ATOM 794 C C . ARG A 1 100 ? -1.021 -4.246 -7.912 1.00 89.75 100 ARG A C 1
ATOM 796 O O . ARG A 1 100 ? -1.695 -4.904 -7.120 1.00 89.75 100 ARG A O 1
ATOM 803 N N . ALA A 1 101 ? -0.121 -3.344 -7.525 1.00 91.44 101 ALA A N 1
ATOM 804 C CA . ALA A 1 101 ? 0.120 -3.013 -6.125 1.00 91.44 101 ALA A CA 1
ATOM 805 C C . ALA A 1 101 ? -1.120 -2.367 -5.488 1.00 91.44 101 ALA A C 1
ATOM 807 O O . ALA A 1 101 ? -1.507 -2.749 -4.386 1.00 91.44 101 ALA A O 1
ATOM 808 N N . TRP A 1 102 ? -1.791 -1.464 -6.210 1.00 90.88 102 TRP A N 1
ATOM 809 C CA . TRP A 1 102 ? -3.051 -0.859 -5.776 1.00 90.88 102 TRP A CA 1
ATOM 810 C C . TRP A 1 102 ? -4.140 -1.911 -5.536 1.00 90.88 102 TRP A C 1
ATOM 812 O O . TRP A 1 102 ? -4.697 -2.004 -4.446 1.00 90.88 102 TRP A O 1
ATOM 822 N N . LYS A 1 103 ? -4.389 -2.782 -6.519 1.00 89.19 103 LYS A N 1
ATOM 823 C CA . LYS A 1 103 ? -5.392 -3.855 -6.400 1.00 89.19 103 LYS A CA 1
ATOM 824 C C . LYS A 1 103 ? -5.079 -4.836 -5.280 1.00 89.19 103 LYS A C 1
ATOM 826 O O . LYS A 1 103 ? -5.988 -5.349 -4.630 1.00 89.19 103 LYS A O 1
ATOM 831 N N . LEU A 1 104 ? -3.800 -5.140 -5.072 1.00 88.50 104 LEU A N 1
ATOM 832 C CA . LEU A 1 104 ? -3.380 -6.013 -3.985 1.00 88.50 104 LEU A CA 1
ATOM 833 C C . LEU A 1 104 ? -3.611 -5.345 -2.623 1.00 88.50 104 LEU A C 1
ATOM 835 O O . LEU A 1 104 ? -4.113 -6.006 -1.719 1.00 88.50 104 LEU A O 1
ATOM 839 N N . MET A 1 105 ? -3.331 -4.046 -2.495 1.00 90.69 105 MET A N 1
ATOM 840 C CA . MET A 1 105 ? -3.652 -3.259 -1.301 1.00 90.69 105 MET A CA 1
ATOM 841 C C . MET A 1 105 ? -5.163 -3.274 -1.011 1.00 90.69 105 MET A C 1
ATOM 843 O O . MET A 1 105 ? -5.561 -3.587 0.112 1.00 90.69 105 MET A O 1
ATOM 847 N N . GLU A 1 106 ? -6.007 -3.042 -2.020 1.00 88.00 106 GLU A N 1
ATOM 848 C CA . GLU A 1 106 ? -7.468 -3.147 -1.881 1.00 88.00 106 GLU A CA 1
ATOM 849 C C . GLU A 1 106 ? -7.896 -4.557 -1.447 1.00 88.00 106 GLU A C 1
ATOM 851 O O . GLU A 1 106 ? -8.703 -4.728 -0.531 1.00 88.00 106 GLU A O 1
ATOM 856 N N . ALA A 1 107 ? -7.313 -5.599 -2.047 1.00 82.88 107 ALA A N 1
ATOM 857 C CA . ALA A 1 107 ? -7.595 -6.992 -1.697 1.00 82.88 107 ALA A CA 1
ATOM 858 C C . ALA A 1 107 ? -7.127 -7.377 -0.279 1.00 82.88 107 ALA A C 1
ATOM 860 O O . ALA A 1 107 ? -7.674 -8.314 0.317 1.00 82.88 107 ALA A O 1
ATOM 861 N N . MET A 1 108 ? -6.130 -6.665 0.254 1.00 78.88 108 MET A N 1
ATOM 862 C CA . MET A 1 108 ? -5.672 -6.739 1.644 1.00 78.88 108 MET A CA 1
ATOM 863 C C . MET A 1 108 ? -6.586 -5.971 2.611 1.00 78.88 108 MET A C 1
ATOM 865 O O . MET A 1 108 ? -6.353 -6.006 3.817 1.00 78.88 108 MET A O 1
ATOM 869 N N . GLY A 1 109 ? -7.636 -5.316 2.107 1.00 83.31 109 GLY A N 1
ATOM 870 C CA . GLY A 1 109 ? -8.579 -4.552 2.913 1.00 83.31 109 GLY A CA 1
ATOM 871 C C . GLY A 1 109 ? -8.044 -3.181 3.299 1.00 83.31 109 GLY A C 1
ATOM 872 O O . GLY A 1 109 ? -8.385 -2.692 4.368 1.00 83.31 109 GLY A O 1
ATOM 873 N N . PHE A 1 110 ? -7.198 -2.572 2.468 1.00 86.56 110 PHE A N 1
ATOM 874 C CA . PHE A 1 110 ? -6.736 -1.201 2.652 1.00 86.56 110 PHE A CA 1
ATOM 875 C C . PHE A 1 110 ? -7.238 -0.300 1.528 1.00 86.56 110 PHE A C 1
ATOM 877 O O . PHE A 1 110 ? -7.281 -0.701 0.371 1.00 86.56 110 PHE A O 1
ATOM 884 N N . ASP A 1 111 ? -7.579 0.926 1.890 1.00 88.31 111 ASP A N 1
ATOM 885 C CA . ASP A 1 111 ? -7.863 2.036 0.997 1.00 88.31 111 ASP A CA 1
ATOM 886 C C . ASP A 1 111 ? -6.779 3.102 1.181 1.00 88.31 111 ASP A C 1
ATOM 888 O O . ASP A 1 111 ? -6.287 3.317 2.296 1.00 88.31 111 ASP A O 1
ATOM 892 N N . PHE A 1 112 ? -6.393 3.761 0.093 1.00 89.44 112 PHE A N 1
ATOM 893 C CA . PHE A 1 112 ? -5.403 4.829 0.117 1.00 89.44 112 PHE A CA 1
ATOM 894 C C . PHE A 1 112 ? -6.083 6.157 -0.188 1.00 89.44 112 PHE A C 1
ATOM 896 O O . PHE A 1 112 ? -6.578 6.389 -1.285 1.00 89.44 112 PHE A O 1
ATOM 903 N N . ILE A 1 113 ? -6.093 7.041 0.805 1.00 89.00 113 ILE A N 1
ATOM 904 C CA . ILE A 1 113 ? -6.825 8.314 0.763 1.00 89.00 113 ILE A CA 1
ATOM 905 C C . ILE A 1 113 ? -6.007 9.428 0.091 1.00 89.00 113 ILE A C 1
ATOM 907 O O . ILE A 1 113 ?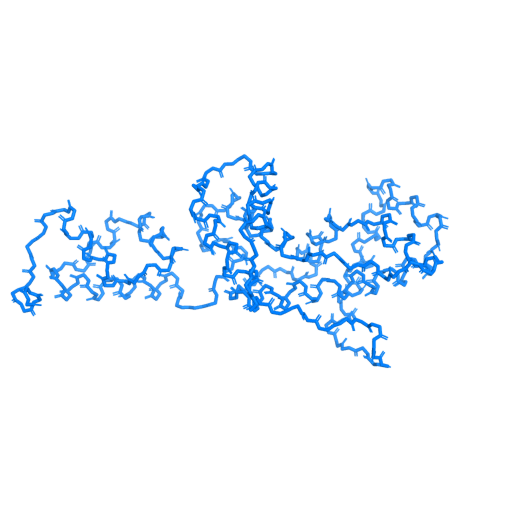 -6.547 10.479 -0.257 1.00 89.00 113 ILE A O 1
ATOM 911 N N . GLY A 1 114 ? -4.700 9.214 -0.067 1.00 86.25 114 GLY A N 1
ATOM 912 C CA . GLY A 1 114 ? -3.799 10.155 -0.721 1.00 86.25 114 GLY A CA 1
ATOM 913 C C . GLY A 1 114 ? -4.004 10.236 -2.235 1.00 86.25 114 GLY A C 1
ATOM 914 O O . GLY A 1 114 ? -4.789 9.500 -2.835 1.00 86.25 114 GLY A O 1
ATOM 915 N N . ALA A 1 115 ? -3.255 11.130 -2.876 1.00 88.31 115 ALA A N 1
ATOM 916 C CA . ALA A 1 115 ? -3.285 11.274 -4.329 1.00 88.31 115 ALA A CA 1
ATOM 917 C C . ALA A 1 115 ? -2.569 10.092 -5.009 1.00 88.31 115 ALA A C 1
ATOM 919 O O . ALA A 1 115 ? -1.393 9.824 -4.744 1.00 88.31 115 ALA A O 1
ATOM 920 N N . TYR A 1 116 ? -3.274 9.377 -5.890 1.00 87.56 116 TYR A N 1
ATOM 921 C CA . TYR A 1 116 ? -2.733 8.206 -6.589 1.00 87.56 116 TYR A CA 1
ATOM 922 C C . TYR A 1 116 ? -1.477 8.544 -7.413 1.00 87.56 116 TYR A C 1
ATOM 924 O O . TYR A 1 116 ? -0.455 7.863 -7.324 1.00 87.56 116 TYR A O 1
ATOM 932 N N . ASP A 1 117 ? -1.549 9.629 -8.177 1.00 86.31 117 ASP A N 1
ATOM 933 C CA . ASP A 1 117 ? -0.539 10.119 -9.114 1.00 86.31 117 ASP A CA 1
ATOM 934 C C . ASP A 1 117 ? 0.677 10.764 -8.428 1.00 86.31 117 ASP A C 1
ATOM 936 O O . ASP A 1 117 ? 1.807 10.548 -8.865 1.00 86.31 117 ASP A O 1
ATOM 940 N N . PHE A 1 118 ? 0.470 11.501 -7.332 1.00 85.44 118 PHE A N 1
ATOM 941 C CA . PHE A 1 118 ? 1.541 12.235 -6.639 1.00 85.44 118 PHE A CA 1
ATOM 942 C C . PHE A 1 118 ? 2.166 11.510 -5.445 1.00 85.44 118 PHE A C 1
ATOM 944 O O . PHE A 1 118 ? 3.295 11.826 -5.069 1.00 85.44 118 PHE A O 1
ATOM 951 N N . GLU A 1 119 ? 1.465 10.562 -4.824 1.00 89.88 119 GLU A N 1
ATOM 952 C CA . GLU A 1 119 ? 1.951 9.913 -3.601 1.00 89.88 119 GLU A CA 1
ATOM 953 C C . GLU A 1 119 ? 2.094 8.402 -3.766 1.00 89.88 119 GLU A C 1
ATOM 955 O O . GLU A 1 119 ? 3.149 7.848 -3.439 1.00 89.88 119 GLU A O 1
ATOM 960 N N . PHE A 1 120 ? 1.069 7.725 -4.290 1.00 92.44 120 PHE A N 1
ATOM 961 C CA . PHE A 1 120 ? 1.080 6.265 -4.383 1.00 92.44 120 PHE A CA 1
ATOM 962 C C . PHE A 1 120 ? 2.073 5.766 -5.438 1.00 92.44 120 PHE A C 1
ATOM 964 O O . PHE A 1 120 ? 2.995 5.015 -5.111 1.00 92.44 120 PHE A O 1
ATOM 971 N N . VAL A 1 121 ? 1.922 6.213 -6.690 1.00 93.69 121 VAL A N 1
ATOM 972 C CA . VAL A 1 121 ? 2.789 5.797 -7.805 1.00 93.69 121 VAL A CA 1
ATOM 973 C C . VAL A 1 121 ? 4.264 6.124 -7.526 1.00 93.69 121 VAL A C 1
ATOM 975 O O . VAL A 1 121 ? 5.080 5.200 -7.582 1.00 93.69 121 VAL A O 1
ATOM 978 N N . PRO A 1 122 ? 4.640 7.357 -7.123 1.00 92.50 122 PRO A N 1
ATOM 979 C CA . PRO A 1 122 ? 6.024 7.676 -6.771 1.00 92.50 122 PRO A CA 1
ATOM 980 C C . PRO A 1 122 ? 6.612 6.789 -5.668 1.00 92.50 122 PRO A C 1
ATOM 982 O O . PRO A 1 122 ? 7.782 6.410 -5.743 1.00 92.50 122 PRO A O 1
ATOM 985 N N . SER A 1 123 ? 5.809 6.417 -4.665 1.00 91.12 123 SER A N 1
ATOM 986 C CA . SER A 1 123 ? 6.255 5.546 -3.570 1.00 91.12 123 SER A CA 1
ATOM 987 C C . SER A 1 123 ? 6.581 4.130 -4.048 1.00 91.12 123 SER A C 1
ATOM 989 O O . SER A 1 123 ? 7.547 3.532 -3.568 1.00 91.12 123 SER A O 1
ATOM 991 N N . ILE A 1 124 ? 5.810 3.601 -5.004 1.00 94.19 124 ILE A N 1
ATOM 992 C CA . ILE A 1 124 ? 6.113 2.319 -5.649 1.00 94.19 124 ILE A CA 1
ATOM 993 C C . ILE A 1 124 ? 7.360 2.463 -6.524 1.00 94.19 124 ILE A C 1
ATOM 995 O O . ILE A 1 124 ? 8.297 1.681 -6.370 1.00 94.19 124 ILE A O 1
ATOM 999 N N . CYS A 1 125 ? 7.419 3.489 -7.379 1.00 93.50 125 CYS A N 1
ATOM 1000 C CA . CYS A 1 125 ? 8.552 3.748 -8.270 1.00 93.50 125 CYS A CA 1
ATOM 1001 C C . CYS A 1 125 ? 9.889 3.843 -7.535 1.00 93.50 125 CYS A C 1
ATOM 1003 O O . CYS A 1 125 ? 10.874 3.276 -8.001 1.00 93.50 125 CYS A O 1
ATOM 1005 N N . ALA A 1 126 ? 9.927 4.491 -6.371 1.00 90.38 126 ALA A N 1
ATOM 1006 C CA . ALA A 1 126 ? 11.138 4.623 -5.562 1.00 90.38 126 ALA A CA 1
ATOM 1007 C C . ALA A 1 126 ? 11.706 3.282 -5.054 1.00 90.38 126 ALA A C 1
ATOM 1009 O O . ALA A 1 126 ? 12.841 3.239 -4.585 1.00 90.38 126 ALA A O 1
ATOM 1010 N N . LYS A 1 127 ? 10.924 2.199 -5.116 1.00 90.06 127 LYS A N 1
ATOM 1011 C CA . LYS A 1 127 ? 11.301 0.864 -4.633 1.00 90.06 127 LYS A CA 1
ATOM 1012 C C . LYS A 1 127 ? 11.553 -0.142 -5.758 1.00 90.06 127 LYS A C 1
ATOM 1014 O O . LYS A 1 127 ? 11.977 -1.260 -5.474 1.00 90.06 127 LYS A O 1
ATOM 1019 N N . LEU A 1 128 ? 11.242 0.204 -7.008 1.00 91.44 128 LEU A N 1
ATOM 1020 C CA . LEU A 1 128 ? 11.424 -0.708 -8.138 1.00 91.44 128 LEU A CA 1
ATOM 1021 C C . LEU A 1 128 ? 12.910 -0.899 -8.447 1.00 91.44 128 LEU A C 1
ATOM 1023 O O . LEU A 1 128 ? 13.701 0.040 -8.367 1.00 91.44 128 LEU A O 1
ATOM 1027 N N . ASP A 1 129 ? 13.267 -2.112 -8.864 1.00 90.44 129 ASP A N 1
ATOM 1028 C CA . ASP A 1 129 ? 14.572 -2.385 -9.460 1.00 90.44 129 ASP A CA 1
ATOM 1029 C C . ASP A 1 129 ? 14.551 -1.902 -10.914 1.00 90.44 129 ASP A C 1
ATOM 1031 O O . ASP A 1 129 ? 14.106 -2.587 -11.841 1.00 90.44 129 ASP A O 1
ATOM 1035 N N . TRP A 1 130 ? 14.961 -0.652 -11.091 1.00 88.94 130 TRP A N 1
ATOM 1036 C CA . TRP A 1 130 ? 14.961 0.008 -12.387 1.00 88.94 130 TRP A CA 1
ATOM 1037 C C . TRP A 1 130 ? 16.032 -0.522 -13.332 1.00 88.94 130 TRP A C 1
ATOM 1039 O O . TRP A 1 130 ? 15.806 -0.529 -14.541 1.00 88.94 130 TRP A O 1
ATOM 1049 N N . ASP A 1 131 ? 17.147 -1.032 -12.809 1.00 88.31 131 ASP A N 1
ATOM 1050 C CA . ASP A 1 131 ? 18.130 -1.729 -13.631 1.00 88.31 131 ASP A CA 1
ATOM 1051 C C . ASP A 1 131 ? 17.511 -3.001 -14.205 1.00 88.31 131 ASP A C 1
ATOM 1053 O O . ASP A 1 131 ? 17.632 -3.249 -15.405 1.00 88.31 131 ASP A O 1
ATOM 1057 N N . ALA A 1 132 ? 16.787 -3.782 -13.399 1.00 86.38 132 ALA A N 1
ATOM 1058 C CA . ALA A 1 132 ? 16.039 -4.929 -13.902 1.00 86.38 132 ALA A CA 1
ATOM 1059 C C . ALA A 1 132 ? 14.962 -4.502 -14.913 1.00 86.38 132 ALA A C 1
ATOM 1061 O O . ALA A 1 132 ? 14.876 -5.088 -15.986 1.00 86.38 132 ALA A O 1
ATOM 1062 N N . LEU A 1 133 ? 14.196 -3.436 -14.659 1.00 87.00 133 LEU A N 1
ATOM 1063 C CA . LEU A 1 133 ? 13.205 -2.919 -15.618 1.00 87.00 133 LEU A CA 1
ATOM 1064 C C . LEU A 1 133 ? 13.819 -2.475 -16.958 1.00 87.00 133 LEU A C 1
ATOM 1066 O O . LEU A 1 133 ? 13.234 -2.716 -18.020 1.00 87.00 133 LEU A O 1
ATOM 1070 N N . CYS A 1 134 ? 14.984 -1.828 -16.925 1.00 83.94 134 CYS A N 1
ATOM 1071 C CA . CYS A 1 134 ? 15.672 -1.347 -18.121 1.00 83.94 134 CYS A CA 1
ATOM 1072 C C . CYS A 1 134 ? 16.365 -2.486 -18.884 1.00 83.94 134 CYS A C 1
ATOM 1074 O O . CYS A 1 134 ? 16.344 -2.501 -20.119 1.00 83.94 134 CYS A O 1
ATOM 1076 N N . ASN A 1 135 ? 16.942 -3.451 -18.162 1.00 77.06 135 ASN A N 1
ATOM 1077 C CA . ASN A 1 135 ? 17.724 -4.547 -18.732 1.00 77.06 135 ASN A CA 1
ATOM 1078 C C . ASN A 1 135 ? 16.868 -5.766 -19.125 1.00 77.06 135 ASN A C 1
ATOM 1080 O O . ASN A 1 135 ? 17.146 -6.368 -20.157 1.00 77.06 135 ASN A O 1
ATOM 1084 N N . ASP A 1 136 ? 15.804 -6.114 -18.389 1.00 65.06 136 ASP A N 1
ATOM 1085 C CA . ASP A 1 136 ? 14.937 -7.277 -18.689 1.00 65.06 136 ASP A CA 1
ATOM 1086 C C . ASP A 1 136 ? 14.015 -7.050 -19.897 1.00 65.06 136 ASP A C 1
ATOM 1088 O O . ASP A 1 136 ? 13.401 -7.986 -20.409 1.00 65.06 136 ASP A O 1
ATOM 1092 N N . ASN A 1 137 ? 13.955 -5.826 -20.428 1.00 54.47 137 ASN A N 1
ATOM 1093 C CA . ASN A 1 137 ? 13.356 -5.564 -21.740 1.00 54.47 137 ASN A CA 1
ATOM 1094 C C . ASN A 1 137 ? 14.306 -5.886 -22.908 1.00 54.47 137 ASN A C 1
ATOM 1096 O O . ASN A 1 137 ? 13.922 -5.769 -24.076 1.00 54.47 137 ASN A O 1
ATOM 1100 N N . GLN A 1 138 ? 15.529 -6.329 -22.605 1.00 48.94 138 GLN A N 1
ATOM 1101 C CA . GLN A 1 138 ? 16.549 -6.700 -23.568 1.00 48.94 138 GLN A CA 1
ATOM 1102 C C . GLN A 1 138 ? 16.952 -8.174 -23.341 1.00 48.94 138 GLN A C 1
ATOM 1104 O O . GLN A 1 138 ? 17.626 -8.513 -22.378 1.00 48.94 138 GLN A O 1
ATOM 1109 N N . PHE A 1 139 ? 16.587 -9.059 -24.276 1.00 47.66 139 PHE A N 1
ATOM 1110 C CA . PHE A 1 139 ? 17.161 -10.412 -24.446 1.00 47.66 139 PHE A CA 1
ATOM 1111 C C . PHE A 1 139 ? 16.709 -11.546 -23.495 1.00 47.66 139 PHE A C 1
ATOM 1113 O O . PHE A 1 139 ? 17.467 -12.004 -22.643 1.00 47.66 139 PHE A O 1
ATOM 1120 N N . ASP A 1 140 ? 15.538 -12.131 -23.785 1.00 46.19 140 ASP A N 1
ATOM 1121 C CA . ASP A 1 140 ? 15.154 -13.527 -23.451 1.00 46.19 140 ASP A CA 1
ATOM 1122 C C . ASP A 1 140 ? 15.068 -13.914 -21.958 1.00 46.19 140 ASP A C 1
ATOM 1124 O O . ASP A 1 140 ? 14.704 -15.043 -21.619 1.00 46.19 140 ASP A O 1
ATOM 1128 N N . LYS A 1 141 ? 15.336 -12.979 -21.044 1.00 51.94 141 LYS A N 1
ATOM 1129 C CA . LYS A 1 141 ? 14.980 -13.092 -19.629 1.00 51.94 141 LYS A CA 1
ATOM 1130 C C . LYS A 1 141 ? 13.504 -12.727 -19.485 1.00 51.94 141 LYS A C 1
ATOM 1132 O O . LYS A 1 141 ? 13.011 -11.812 -20.140 1.00 51.94 141 LYS A O 1
ATOM 1137 N N . GLY A 1 142 ? 12.758 -13.506 -18.704 1.00 58.25 142 GLY A N 1
ATOM 1138 C CA . GLY A 1 142 ? 11.346 -13.215 -18.449 1.00 58.25 142 GLY A CA 1
ATOM 1139 C C . GLY A 1 142 ? 11.173 -11.783 -17.933 1.00 58.25 142 GLY A C 1
ATOM 1140 O O . GLY A 1 142 ? 12.065 -11.254 -17.284 1.00 58.25 142 GLY A O 1
ATOM 1141 N N . ARG A 1 143 ? 10.033 -11.151 -18.231 1.00 70.44 143 ARG A N 1
ATOM 1142 C CA . ARG A 1 143 ? 9.769 -9.768 -17.803 1.00 70.44 143 ARG A CA 1
ATOM 1143 C C . ARG A 1 143 ? 9.916 -9.635 -16.285 1.00 70.44 143 ARG A C 1
ATOM 1145 O O . ARG A 1 143 ? 9.338 -10.456 -15.570 1.00 70.44 143 ARG A O 1
ATOM 1152 N N . TYR A 1 144 ? 10.598 -8.577 -15.841 1.00 83.12 144 TYR A N 1
ATOM 1153 C CA . TYR A 1 144 ? 10.684 -8.196 -14.432 1.00 83.12 144 TYR A CA 1
ATOM 1154 C C . TYR A 1 144 ? 9.298 -8.197 -13.773 1.00 83.12 144 TYR A C 1
ATOM 1156 O O . TYR A 1 144 ? 8.367 -7.536 -14.253 1.00 83.12 144 TYR A O 1
ATOM 1164 N N . ASP A 1 145 ? 9.180 -8.965 -12.693 1.00 82.31 145 ASP A N 1
ATOM 1165 C CA . ASP A 1 145 ? 7.967 -9.103 -11.897 1.00 82.31 145 ASP A CA 1
ATOM 1166 C C . ASP A 1 145 ? 8.338 -9.194 -10.410 1.00 82.31 145 ASP A C 1
ATOM 1168 O O . ASP A 1 145 ? 8.707 -10.273 -9.938 1.00 82.31 145 ASP A O 1
ATOM 1172 N N . PRO A 1 146 ? 8.330 -8.063 -9.688 1.00 87.06 146 PRO A N 1
ATOM 1173 C CA . PRO A 1 146 ? 8.655 -8.056 -8.273 1.00 87.06 146 PRO A CA 1
ATOM 1174 C C . PRO A 1 146 ? 7.503 -8.623 -7.438 1.00 87.06 146 PRO A C 1
ATOM 1176 O O . PRO A 1 146 ? 6.335 -8.442 -7.777 1.00 87.06 146 PRO A O 1
ATOM 1179 N N . ASP A 1 147 ? 7.836 -9.233 -6.297 1.00 85.75 147 ASP A N 1
ATOM 1180 C CA . ASP A 1 147 ? 6.851 -9.498 -5.242 1.00 85.75 147 ASP A CA 1
ATOM 1181 C C . ASP A 1 147 ? 6.376 -8.155 -4.674 1.00 85.75 147 ASP A C 1
ATOM 1183 O O . ASP A 1 147 ? 7.172 -7.383 -4.137 1.00 85.75 147 ASP A O 1
ATOM 1187 N N . LEU A 1 148 ? 5.083 -7.864 -4.817 1.00 87.56 148 LEU A N 1
ATOM 1188 C CA . LEU A 1 148 ? 4.493 -6.569 -4.463 1.00 87.56 148 LEU A CA 1
ATOM 1189 C C . LEU A 1 148 ? 4.148 -6.457 -2.977 1.00 87.56 148 LEU A C 1
ATOM 1191 O O . LEU A 1 148 ? 3.981 -5.349 -2.462 1.00 87.56 148 LEU A O 1
ATOM 1195 N N . LYS A 1 149 ? 4.051 -7.580 -2.259 1.00 83.69 149 LYS A N 1
ATOM 1196 C CA . LYS A 1 149 ? 3.659 -7.586 -0.842 1.00 83.69 149 LYS A CA 1
ATOM 1197 C C . LYS A 1 149 ? 4.644 -6.813 0.043 1.00 83.69 149 LYS A C 1
ATOM 1199 O O . LYS A 1 149 ? 4.171 -5.967 0.805 1.00 83.69 149 LYS A O 1
ATOM 1204 N N . PRO A 1 150 ? 5.979 -6.995 -0.074 1.00 85.38 150 PRO A N 1
ATOM 1205 C CA . PRO A 1 150 ? 6.946 -6.173 0.653 1.00 85.38 150 PRO A CA 1
ATOM 1206 C C . PRO A 1 150 ? 6.752 -4.666 0.447 1.00 85.38 150 PRO A C 1
ATOM 1208 O O . PRO A 1 150 ? 6.868 -3.895 1.395 1.00 85.38 150 PRO A O 1
ATOM 1211 N N . PHE A 1 151 ? 6.420 -4.243 -0.776 1.00 87.00 151 PHE A N 1
ATOM 1212 C CA . PHE A 1 151 ? 6.270 -2.830 -1.128 1.00 87.00 151 PHE A CA 1
ATOM 1213 C C . PHE A 1 151 ? 5.097 -2.212 -0.372 1.00 87.00 151 PHE A C 1
ATOM 1215 O O . PHE A 1 151 ? 5.253 -1.178 0.277 1.00 87.00 151 PHE A O 1
ATOM 1222 N N . ILE A 1 152 ? 3.943 -2.881 -0.417 1.00 87.31 152 ILE A N 1
ATOM 1223 C CA . ILE A 1 152 ? 2.711 -2.418 0.228 1.00 87.31 152 ILE A CA 1
ATOM 1224 C C . ILE A 1 152 ? 2.881 -2.405 1.748 1.00 87.31 152 ILE A C 1
ATOM 1226 O O . ILE A 1 152 ? 2.543 -1.415 2.395 1.00 87.31 152 ILE A O 1
ATOM 1230 N N . VAL A 1 153 ? 3.454 -3.467 2.324 1.00 83.75 153 VAL A N 1
ATOM 1231 C CA . VAL A 1 153 ? 3.706 -3.543 3.772 1.00 83.75 153 VAL A CA 1
ATOM 1232 C C . VAL A 1 153 ? 4.627 -2.414 4.226 1.00 83.75 153 VAL A C 1
ATOM 1234 O O . VAL A 1 153 ? 4.302 -1.719 5.187 1.00 83.75 153 VAL A O 1
ATOM 1237 N N . ALA A 1 154 ? 5.731 -2.179 3.513 1.00 83.94 154 ALA A N 1
ATOM 1238 C CA . ALA A 1 154 ? 6.654 -1.093 3.829 1.00 83.94 154 ALA A CA 1
ATOM 1239 C C . ALA A 1 154 ? 5.981 0.285 3.713 1.00 83.94 154 ALA A C 1
ATOM 1241 O O . ALA A 1 154 ? 6.219 1.160 4.540 1.00 83.94 154 ALA A O 1
ATOM 1242 N N . MET A 1 155 ? 5.112 0.492 2.719 1.00 88.00 155 MET A N 1
ATOM 1243 C CA . MET A 1 155 ? 4.371 1.750 2.563 1.00 88.00 155 MET A CA 1
ATOM 1244 C C . MET A 1 155 ? 3.392 1.995 3.717 1.00 88.00 155 MET A C 1
ATOM 1246 O O . MET A 1 155 ? 3.383 3.093 4.277 1.00 88.00 155 MET A O 1
ATOM 1250 N N . ILE A 1 156 ? 2.629 0.975 4.121 1.00 87.06 156 ILE A N 1
ATOM 1251 C CA . ILE A 1 156 ? 1.709 1.058 5.266 1.00 87.06 156 ILE A CA 1
ATOM 1252 C C . ILE A 1 156 ? 2.492 1.309 6.561 1.00 87.06 156 ILE A C 1
ATOM 1254 O O . ILE A 1 156 ? 2.120 2.173 7.355 1.00 87.06 156 ILE A O 1
ATOM 1258 N N . ALA A 1 157 ? 3.597 0.590 6.775 1.00 82.31 157 ALA A N 1
ATOM 1259 C CA . ALA A 1 157 ? 4.427 0.749 7.964 1.00 82.31 157 ALA A CA 1
ATOM 1260 C C . ALA A 1 157 ? 5.060 2.151 8.042 1.00 82.31 157 ALA A C 1
ATOM 1262 O O . ALA A 1 157 ? 5.038 2.773 9.106 1.00 82.31 157 ALA A O 1
ATOM 1263 N N . ALA A 1 158 ? 5.551 2.681 6.918 1.00 82.56 158 ALA A N 1
ATOM 1264 C CA . ALA A 1 158 ? 6.113 4.027 6.831 1.00 82.56 158 ALA A CA 1
ATOM 1265 C C . ALA A 1 158 ? 5.066 5.138 7.018 1.00 82.56 158 ALA A C 1
ATOM 1267 O O . ALA A 1 158 ? 5.390 6.230 7.482 1.00 82.56 158 ALA A O 1
ATOM 1268 N N . ASP A 1 159 ? 3.812 4.919 6.624 1.00 84.69 159 ASP A N 1
ATOM 1269 C CA . ASP A 1 159 ? 2.722 5.854 6.921 1.00 84.69 159 ASP A CA 1
ATOM 1270 C C . ASP A 1 159 ? 2.366 5.843 8.415 1.00 84.69 159 ASP A C 1
ATOM 1272 O O . ASP A 1 159 ? 2.287 6.900 9.041 1.00 84.69 159 ASP A O 1
ATOM 1276 N N . ARG A 1 160 ? 2.268 4.654 9.024 1.00 80.62 160 ARG A N 1
ATOM 1277 C CA . ARG A 1 160 ? 2.023 4.500 10.469 1.00 80.62 160 ARG A CA 1
ATOM 1278 C C . ARG A 1 160 ? 3.115 5.134 11.330 1.00 80.62 160 ARG A C 1
ATOM 1280 O O . ARG A 1 160 ? 2.798 5.755 12.339 1.00 80.62 160 ARG A O 1
ATOM 1287 N N . SER A 1 161 ? 4.385 5.002 10.943 1.00 76.75 161 SER A N 1
ATOM 1288 C CA . SER A 1 161 ? 5.499 5.592 11.698 1.00 76.75 161 SER A CA 1
ATOM 1289 C C . SER A 1 161 ? 5.538 7.119 11.601 1.00 76.75 161 SER A C 1
ATOM 1291 O O . SER A 1 161 ? 5.921 7.788 12.560 1.00 76.75 161 SER A O 1
ATOM 1293 N N . ARG A 1 162 ? 5.108 7.686 10.466 1.00 80.31 162 ARG A N 1
ATOM 1294 C CA . ARG A 1 162 ? 5.015 9.141 10.265 1.00 80.31 162 ARG A CA 1
ATOM 1295 C C . ARG A 1 162 ? 3.795 9.755 10.948 1.00 80.31 162 ARG A C 1
ATOM 1297 O O . ARG A 1 162 ? 3.877 10.888 11.419 1.00 80.31 162 ARG A O 1
ATOM 1304 N N . ASN A 1 163 ? 2.687 9.021 11.008 1.00 78.25 163 ASN A N 1
ATOM 1305 C CA . ASN A 1 163 ? 1.401 9.507 11.494 1.00 78.25 163 ASN A CA 1
ATOM 1306 C C . ASN A 1 163 ? 0.890 8.641 12.654 1.00 78.25 163 ASN A C 1
ATOM 1308 O O . ASN A 1 163 ? 0.229 7.619 12.453 1.00 78.25 163 ASN A O 1
ATOM 1312 N N . SER A 1 164 ? 1.146 9.089 13.887 1.00 72.50 164 SER A N 1
ATOM 1313 C CA . SER A 1 164 ? 0.634 8.421 15.091 1.00 72.50 164 SER A CA 1
ATOM 1314 C C . SER A 1 164 ? -0.895 8.471 15.189 1.00 72.50 164 SER A C 1
ATOM 1316 O O . SER A 1 164 ? -1.495 7.501 15.641 1.00 72.50 164 SER A O 1
ATOM 1318 N N . ASP A 1 165 ? -1.519 9.552 14.708 1.00 75.25 165 ASP A N 1
ATOM 1319 C CA . ASP A 1 165 ? -2.975 9.721 14.611 1.00 75.25 165 ASP A CA 1
ATOM 1320 C C . ASP A 1 165 ? -3.551 8.894 13.438 1.00 75.25 165 ASP A C 1
ATOM 1322 O O . ASP A 1 165 ? -3.290 9.234 12.276 1.00 75.25 165 ASP A O 1
ATOM 1326 N N . PRO A 1 166 ? -4.366 7.850 13.699 1.00 71.56 166 PRO A N 1
ATOM 1327 C CA . PRO A 1 166 ? -4.955 7.007 12.658 1.00 71.56 166 PRO A CA 1
ATOM 1328 C C . PRO A 1 166 ? -5.818 7.770 11.648 1.00 71.56 166 PRO A C 1
ATOM 1330 O O . PRO A 1 166 ? -5.935 7.346 10.499 1.00 71.56 166 PRO A O 1
ATOM 1333 N N . MET A 1 167 ? -6.407 8.908 12.034 1.00 76.25 167 MET A N 1
ATOM 1334 C CA . MET A 1 167 ? -7.259 9.693 11.135 1.00 76.25 167 MET A CA 1
ATOM 1335 C C . MET A 1 167 ? -6.466 10.429 10.055 1.00 76.25 167 MET A C 1
ATOM 1337 O O . MET A 1 167 ? -7.023 10.737 8.996 1.00 76.25 167 MET A O 1
ATOM 1341 N N . ARG A 1 168 ? -5.177 10.684 10.314 1.00 79.06 168 ARG A N 1
ATOM 1342 C CA . ARG A 1 168 ? -4.241 11.381 9.416 1.00 79.06 168 ARG A CA 1
ATOM 1343 C C . ARG A 1 168 ? -3.425 10.443 8.533 1.00 79.06 168 ARG A C 1
ATOM 1345 O O . ARG A 1 168 ? -2.631 10.921 7.731 1.00 79.06 168 ARG A O 1
ATOM 1352 N N . ARG A 1 169 ? -3.592 9.132 8.699 1.00 84.31 169 ARG A N 1
ATOM 1353 C CA . ARG A 1 169 ? -2.920 8.120 7.884 1.00 84.31 169 ARG A CA 1
ATOM 1354 C C . ARG A 1 169 ? -3.521 8.074 6.485 1.00 84.31 169 ARG A C 1
ATOM 1356 O O . ARG A 1 169 ? -4.742 8.169 6.319 1.00 84.31 169 ARG A O 1
ATOM 1363 N N . ASN A 1 170 ? -2.652 7.898 5.498 1.00 87.44 170 ASN A N 1
ATOM 1364 C CA . ASN A 1 170 ? -3.041 7.735 4.106 1.00 87.44 170 ASN A CA 1
ATOM 1365 C C . ASN A 1 170 ? -3.581 6.327 3.836 1.00 87.44 170 ASN A C 1
ATOM 1367 O O . ASN A 1 170 ? -4.491 6.195 3.025 1.00 87.44 170 ASN A O 1
ATOM 1371 N N . PHE A 1 171 ? -3.079 5.297 4.527 1.00 87.69 171 PHE A N 1
ATOM 1372 C CA . PHE A 1 171 ? -3.590 3.927 4.407 1.00 87.69 171 PHE A CA 1
ATOM 1373 C C . PHE A 1 171 ? -4.624 3.635 5.494 1.00 87.69 171 PHE A C 1
ATOM 1375 O O . PHE A 1 171 ? -4.292 3.511 6.677 1.00 87.69 171 PHE A O 1
ATOM 1382 N N . LYS A 1 172 ? -5.885 3.481 5.089 1.00 83.56 172 LYS A N 1
ATOM 1383 C CA . LYS A 1 172 ? -7.009 3.174 5.979 1.00 83.56 172 LYS A CA 1
ATOM 1384 C C . LYS A 1 172 ? -7.504 1.762 5.740 1.00 83.56 172 LYS A C 1
ATOM 1386 O O . LYS A 1 172 ? -7.563 1.307 4.609 1.00 83.56 172 LYS A O 1
ATOM 1391 N N . LYS A 1 173 ? -7.870 1.055 6.802 1.00 79.12 173 LYS A N 1
ATOM 1392 C CA . LYS A 1 173 ? -8.458 -0.275 6.663 1.00 79.12 173 LYS A CA 1
ATOM 1393 C C . LYS A 1 173 ? -9.915 -0.150 6.208 1.00 79.12 173 LYS A C 1
ATOM 1395 O O . LYS A 1 173 ? -10.668 0.636 6.776 1.00 79.12 173 LYS A O 1
ATOM 1400 N N . VAL A 1 174 ? -10.303 -0.912 5.192 1.00 71.75 174 VAL A N 1
ATOM 1401 C CA . VAL A 1 174 ? -11.676 -1.022 4.691 1.00 71.75 174 VAL A CA 1
ATOM 1402 C C . VAL A 1 174 ? -12.467 -1.888 5.669 1.00 71.75 174 VAL A C 1
ATOM 1404 O O . VAL A 1 174 ? -12.220 -3.086 5.794 1.00 71.75 174 VAL A O 1
ATOM 1407 N N . GLY A 1 175 ? -13.405 -1.275 6.383 1.00 67.00 175 GLY A N 1
ATOM 1408 C CA . GLY A 1 175 ? -14.161 -1.901 7.465 1.00 67.00 175 GLY A CA 1
ATOM 1409 C C . GLY A 1 175 ? -14.848 -0.843 8.332 1.00 67.00 175 GLY A C 1
ATOM 1410 O O . GLY A 1 175 ? -14.832 0.330 7.946 1.00 67.00 175 GLY A O 1
ATOM 1411 N N . PRO A 1 176 ? -15.461 -1.225 9.472 1.00 62.72 176 PRO A N 1
ATOM 1412 C CA . PRO A 1 176 ? -15.933 -0.249 10.448 1.00 62.72 176 PRO A CA 1
ATOM 1413 C C . PRO A 1 176 ? -14.771 0.684 10.795 1.00 62.72 176 PRO A C 1
ATOM 1415 O O . PRO A 1 176 ? -13.702 0.233 11.212 1.00 62.72 176 PRO A O 1
ATOM 1418 N N . GLY A 1 177 ? -14.961 1.977 10.536 1.00 66.06 177 GLY A N 1
ATOM 1419 C CA . GLY A 1 177 ? -13.935 2.975 10.799 1.00 66.06 177 GLY A CA 1
ATOM 1420 C C . GLY A 1 177 ? -13.656 3.090 12.299 1.00 66.06 177 GLY A C 1
ATOM 1421 O O . GLY A 1 177 ? -14.365 2.494 13.115 1.00 66.06 177 GLY A O 1
ATOM 1422 N N . PRO A 1 178 ? -12.673 3.909 12.705 1.00 72.81 178 PRO A N 1
ATOM 1423 C CA . PRO A 1 178 ? -12.396 4.108 14.123 1.00 72.81 178 PRO A CA 1
ATOM 1424 C C . PRO A 1 178 ? -13.627 4.546 14.915 1.00 72.81 178 PRO A C 1
ATOM 1426 O O . PRO A 1 178 ? -13.858 4.050 16.013 1.00 72.81 178 PRO A O 1
ATOM 1429 N N . ASP A 1 179 ? -14.474 5.387 14.323 1.00 79.81 179 ASP A N 1
ATOM 1430 C CA . ASP A 1 179 ? -15.719 5.828 14.950 1.00 79.81 179 ASP A CA 1
ATOM 1431 C C . ASP A 1 179 ? -16.731 4.684 15.120 1.00 79.81 179 ASP A C 1
ATOM 1433 O O . ASP A 1 179 ? -17.377 4.592 16.166 1.00 79.81 179 ASP A O 1
ATOM 1437 N N . ASP A 1 180 ? -16.834 3.777 14.143 1.00 82.19 180 ASP A N 1
ATOM 1438 C CA . ASP A 1 180 ? -17.727 2.614 14.207 1.00 82.19 180 ASP A CA 1
ATOM 1439 C C . ASP A 1 180 ? -17.249 1.609 15.264 1.00 82.19 180 ASP A C 1
ATOM 1441 O O . ASP A 1 180 ? -18.052 1.094 16.045 1.00 82.19 180 ASP A O 1
ATOM 1445 N N . TYR A 1 181 ? -15.936 1.366 15.337 1.00 85.38 181 TYR A N 1
ATOM 1446 C CA . TYR A 1 181 ? -15.337 0.496 16.349 1.00 85.38 181 TYR A CA 1
ATOM 1447 C C . TYR A 1 181 ? -15.486 1.081 17.760 1.00 85.38 181 TYR A C 1
ATOM 1449 O O . TYR A 1 181 ? -15.875 0.374 18.692 1.00 85.38 181 TYR A O 1
ATOM 1457 N N . ILE A 1 182 ? -15.248 2.387 17.927 1.00 87.19 182 ILE A N 1
ATOM 1458 C CA . ILE A 1 182 ? -15.460 3.091 19.199 1.00 87.19 182 ILE A CA 1
ATOM 1459 C C . ILE A 1 182 ? -16.937 3.030 19.600 1.00 87.19 182 ILE A C 1
ATOM 1461 O O . ILE A 1 182 ? -17.244 2.783 20.767 1.00 87.19 182 ILE A O 1
ATOM 1465 N N . ALA A 1 183 ? -17.863 3.228 18.658 1.00 88.25 183 ALA A N 1
ATOM 1466 C CA . ALA A 1 183 ? -19.294 3.128 18.920 1.00 88.25 183 ALA A CA 1
ATOM 1467 C C . ALA A 1 183 ? -19.700 1.709 19.351 1.00 88.25 183 ALA A C 1
ATOM 1469 O O . ALA A 1 183 ? -20.446 1.563 20.323 1.00 88.25 183 ALA A O 1
ATOM 1470 N N . ALA A 1 184 ? -19.170 0.674 18.692 1.00 89.12 184 ALA A N 1
ATOM 1471 C CA . ALA A 1 184 ? -19.389 -0.721 19.069 1.00 89.12 184 ALA A CA 1
ATOM 1472 C C . ALA A 1 184 ? -18.838 -1.026 20.472 1.00 89.12 184 ALA A C 1
ATOM 1474 O O . ALA A 1 184 ? -19.558 -1.570 21.310 1.00 89.12 184 ALA A O 1
ATOM 1475 N N . CYS A 1 185 ? -17.611 -0.589 20.772 1.00 89.94 185 CYS A N 1
ATOM 1476 C CA . CYS A 1 185 ? -17.022 -0.718 22.104 1.00 89.94 185 CYS A CA 1
ATOM 1477 C C . CYS A 1 185 ? -17.869 -0.009 23.171 1.00 89.94 185 CYS A C 1
ATOM 1479 O O . CYS A 1 185 ? -18.098 -0.555 24.246 1.00 89.94 185 CYS A O 1
ATOM 1481 N N . ARG A 1 186 ? -18.369 1.205 22.902 1.00 90.88 186 ARG A N 1
ATOM 1482 C CA . ARG A 1 186 ? -19.219 1.944 23.854 1.00 90.88 186 ARG A CA 1
ATOM 1483 C C . ARG A 1 186 ? -20.537 1.223 24.120 1.00 90.88 186 ARG A C 1
ATOM 1485 O O . ARG A 1 186 ? -20.972 1.156 25.269 1.00 90.88 186 ARG A O 1
ATOM 1492 N N . ALA A 1 187 ? -21.157 0.675 23.075 1.00 90.50 187 ALA A N 1
ATOM 1493 C CA . ALA A 1 187 ? -22.382 -0.106 23.200 1.00 90.50 187 ALA A CA 1
ATOM 1494 C C . ALA A 1 187 ? -22.162 -1.367 24.052 1.00 90.50 187 ALA A C 1
ATOM 1496 O O . ALA A 1 187 ? -22.965 -1.657 24.940 1.00 90.50 187 ALA A O 1
ATOM 1497 N N . GLU A 1 188 ? -21.052 -2.078 23.840 1.00 92.38 188 GLU A N 1
ATOM 1498 C CA . GLU A 1 188 ? -20.685 -3.230 24.665 1.00 92.38 188 GLU A CA 1
ATOM 1499 C C . GLU A 1 188 ? -20.314 -2.818 26.098 1.00 92.38 188 GLU A C 1
ATOM 1501 O O . GLU A 1 188 ? -20.716 -3.491 27.041 1.00 92.38 188 GLU A O 1
ATOM 1506 N N . ALA A 1 189 ? -19.645 -1.683 26.315 1.00 91.12 189 ALA A N 1
ATOM 1507 C CA . ALA A 1 189 ? -19.289 -1.225 27.662 1.00 91.12 189 ALA A CA 1
ATOM 1508 C C . ALA A 1 189 ? -20.526 -0.861 28.498 1.00 91.12 189 ALA A C 1
ATOM 1510 O O . ALA A 1 189 ? -20.630 -1.230 29.671 1.00 91.12 189 ALA A O 1
ATOM 1511 N N . GLU A 1 190 ? -21.516 -0.216 27.880 1.00 90.81 190 GLU A N 1
ATOM 1512 C CA . GLU A 1 190 ? -22.808 0.057 28.512 1.00 90.81 190 GLU A CA 1
ATOM 1513 C C . GLU A 1 190 ? -23.593 -1.234 28.810 1.00 90.81 190 GLU A C 1
ATOM 1515 O O . GLU A 1 190 ? -24.211 -1.384 29.870 1.00 90.81 190 GLU A O 1
ATOM 1520 N N . LYS A 1 191 ? -23.542 -2.203 27.895 1.00 90.25 191 LYS A N 1
ATOM 1521 C CA . LYS A 1 191 ? -24.226 -3.492 28.034 1.00 90.25 191 LYS A CA 1
ATOM 1522 C C . LYS A 1 191 ? -23.605 -4.374 29.122 1.00 90.25 191 LYS A C 1
ATOM 1524 O O . LYS A 1 191 ? -24.332 -4.876 29.976 1.00 90.25 191 LYS A O 1
ATOM 1529 N N . GLN A 1 192 ? -22.285 -4.548 29.105 1.00 90.44 192 GLN A N 1
ATOM 1530 C CA . GLN A 1 192 ? -21.559 -5.472 29.983 1.00 90.44 192 GLN A CA 1
ATOM 1531 C C . GLN A 1 192 ? -21.303 -4.890 31.378 1.00 90.44 192 GLN A C 1
ATOM 1533 O O . GLN A 1 192 ? -21.389 -5.612 32.372 1.00 90.44 192 GLN A O 1
ATOM 1538 N N . TRP A 1 193 ? -21.026 -3.585 31.464 1.00 90.12 193 TRP A N 1
ATOM 1539 C CA . TRP A 1 193 ? -20.565 -2.930 32.695 1.00 90.12 193 TRP A CA 1
ATOM 1540 C C . TRP A 1 193 ? -21.459 -1.767 33.146 1.00 90.12 193 TR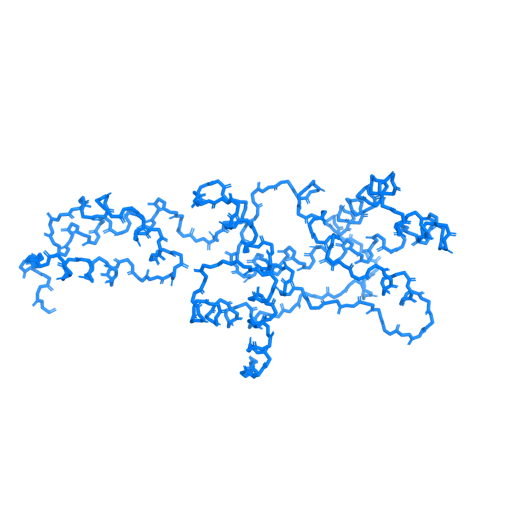P A C 1
ATOM 1542 O O . TRP A 1 193 ? -21.318 -1.300 34.273 1.00 90.12 193 TRP A O 1
ATOM 1552 N N . GLY A 1 194 ? -22.385 -1.293 32.302 1.00 87.62 194 GLY A N 1
ATOM 1553 C CA . GLY A 1 194 ? -23.193 -0.101 32.597 1.00 87.62 194 GLY A CA 1
ATOM 1554 C C . GLY A 1 194 ? -22.382 1.196 32.611 1.00 87.62 194 GLY A C 1
ATOM 1555 O O . GLY A 1 194 ? -22.768 2.144 33.292 1.00 87.62 194 GLY A O 1
ATOM 1556 N N . TYR A 1 195 ? -21.230 1.211 31.931 1.00 85.88 195 TYR A N 1
ATOM 1557 C CA . TYR A 1 195 ? -20.333 2.361 31.882 1.00 85.88 195 TYR A CA 1
ATOM 1558 C C . TYR A 1 195 ? -19.792 2.558 30.462 1.00 85.88 195 TYR A C 1
ATOM 1560 O O . TYR A 1 195 ? -18.685 2.134 30.137 1.00 85.88 195 TYR A O 1
ATOM 1568 N N . GLY A 1 196 ? -20.582 3.204 29.598 1.00 79.38 196 GLY A N 1
ATOM 1569 C CA . GLY A 1 196 ? -20.185 3.495 28.212 1.00 79.38 196 GLY A CA 1
ATOM 1570 C C . GLY A 1 196 ? -18.909 4.343 28.066 1.00 79.38 196 GLY A C 1
ATOM 1571 O O . GLY A 1 196 ? -18.186 4.195 27.081 1.00 79.38 196 GLY A O 1
ATOM 1572 N N . ASP A 1 197 ? -18.584 5.187 29.052 1.00 85.25 197 ASP A N 1
ATOM 1573 C CA . ASP A 1 197 ? -17.398 6.059 29.008 1.00 85.25 197 ASP A CA 1
ATOM 1574 C C . ASP A 1 197 ? -16.072 5.330 29.274 1.00 85.25 197 ASP A C 1
ATOM 1576 O O . ASP A 1 197 ? -15.010 5.888 28.999 1.00 85.25 197 ASP A O 1
ATOM 1580 N N . LEU A 1 198 ? -16.125 4.052 29.671 1.00 83.75 198 LEU A N 1
ATOM 1581 C CA . LEU A 1 198 ? -14.963 3.176 29.855 1.00 83.75 198 LEU A CA 1
ATOM 1582 C C . LEU A 1 198 ? -14.006 3.183 28.650 1.00 83.75 198 LEU A C 1
ATOM 1584 O O . LEU A 1 198 ? -12.793 3.096 28.793 1.00 83.75 198 LEU A O 1
ATOM 1588 N N . VAL A 1 199 ? -14.560 3.298 27.445 1.00 83.31 199 VAL A N 1
ATOM 1589 C CA . VAL A 1 199 ? -13.815 3.322 26.179 1.00 83.31 199 VAL A CA 1
ATOM 1590 C C . VAL A 1 199 ? -13.118 4.672 25.975 1.00 83.31 199 VAL A C 1
ATOM 1592 O O . VAL A 1 199 ? -12.007 4.739 25.454 1.00 83.31 199 VAL A O 1
ATOM 1595 N N . THR A 1 200 ? -13.752 5.762 26.410 1.00 81.50 200 THR A N 1
ATOM 1596 C CA . THR A 1 200 ? -13.253 7.132 26.231 1.00 81.50 200 THR A CA 1
ATOM 1597 C C . THR A 1 200 ? -12.048 7.417 27.130 1.00 81.50 200 THR A C 1
ATOM 1599 O O . THR A 1 200 ? -11.119 8.106 26.708 1.00 81.50 200 THR A O 1
ATOM 1602 N N . ASP A 1 201 ? -12.018 6.819 28.322 1.00 79.69 201 ASP A N 1
ATOM 1603 C CA . ASP A 1 201 ? -10.917 6.942 29.287 1.00 79.69 201 ASP A CA 1
ATOM 1604 C C . ASP A 1 201 ? -9.617 6.254 28.812 1.00 79.69 201 ASP A C 1
ATOM 1606 O O . ASP A 1 201 ? -8.538 6.488 29.362 1.00 79.69 201 ASP A O 1
ATOM 1610 N N . HIS A 1 202 ? -9.696 5.425 27.761 1.00 80.81 202 HIS A N 1
ATOM 1611 C CA . HIS A 1 202 ? -8.604 4.567 27.292 1.00 80.81 202 HIS A CA 1
ATOM 1612 C C . HIS A 1 202 ? -8.383 4.615 25.768 1.00 80.81 202 HIS A C 1
ATOM 1614 O O . HIS A 1 202 ? -8.048 3.600 25.156 1.00 80.81 202 HIS A O 1
ATOM 1620 N N . ALA A 1 203 ? -8.505 5.797 25.154 1.00 77.00 203 ALA A N 1
ATOM 1621 C CA . ALA A 1 203 ? -8.450 5.999 23.697 1.00 77.00 203 ALA A CA 1
ATOM 1622 C C . ALA A 1 203 ? -7.249 5.339 22.976 1.00 77.00 203 ALA A C 1
ATOM 1624 O O . ALA A 1 203 ? -7.415 4.761 21.900 1.00 77.00 203 ALA A O 1
ATOM 1625 N N . GLU A 1 204 ? -6.049 5.361 23.567 1.00 76.62 204 GLU A N 1
ATOM 1626 C CA . GLU A 1 204 ? -4.859 4.713 22.987 1.00 76.62 204 GLU A CA 1
ATOM 1627 C C . GLU A 1 204 ? -5.011 3.187 22.897 1.00 76.62 204 GLU A C 1
ATOM 1629 O O . GLU A 1 204 ? -4.623 2.572 21.905 1.00 76.62 204 GLU A O 1
ATOM 1634 N N . ARG A 1 205 ? -5.629 2.561 23.906 1.00 82.00 205 ARG A N 1
ATOM 1635 C CA . ARG A 1 205 ? -5.856 1.109 23.924 1.00 82.00 205 ARG A CA 1
ATOM 1636 C C . ARG A 1 205 ? -6.976 0.680 22.998 1.00 82.00 205 ARG A C 1
ATOM 1638 O O . ARG A 1 205 ? -6.860 -0.367 22.379 1.00 82.00 205 ARG A O 1
ATOM 1645 N N . VAL A 1 206 ? -8.011 1.503 22.869 1.00 81.94 206 VAL A N 1
ATOM 1646 C CA . VAL A 1 206 ? -9.089 1.283 21.896 1.00 81.94 206 VAL A CA 1
ATOM 1647 C C . VAL A 1 206 ? -8.535 1.309 20.477 1.00 81.94 206 VAL A C 1
ATOM 1649 O O . VAL A 1 206 ? -8.870 0.451 19.669 1.00 81.94 206 VAL A O 1
ATOM 1652 N N . THR A 1 207 ? -7.637 2.257 20.198 1.00 75.56 207 THR A N 1
ATOM 1653 C CA . THR A 1 207 ? -6.949 2.348 18.906 1.00 75.56 207 THR A CA 1
ATOM 1654 C C . THR A 1 207 ? -6.117 1.095 18.635 1.00 75.56 207 THR A C 1
ATOM 1656 O O . THR A 1 207 ? -6.193 0.541 17.545 1.00 75.56 207 THR A O 1
ATOM 1659 N N . GLN A 1 208 ? -5.372 0.606 19.632 1.00 78.31 208 GLN A N 1
ATOM 1660 C CA . GLN A 1 208 ? -4.578 -0.616 19.495 1.00 78.31 208 GLN A CA 1
ATOM 1661 C C . GLN A 1 208 ? -5.445 -1.860 19.241 1.00 78.31 208 GLN A C 1
ATOM 1663 O O . GLN A 1 208 ? -5.158 -2.613 18.317 1.00 78.31 208 GLN A O 1
ATOM 1668 N N . ALA A 1 209 ? -6.509 -2.051 20.023 1.00 82.12 209 ALA A N 1
ATOM 1669 C CA . ALA A 1 209 ? -7.414 -3.192 19.885 1.00 82.12 209 ALA A CA 1
ATOM 1670 C C . ALA A 1 209 ? -8.118 -3.203 18.519 1.00 82.12 209 ALA A C 1
ATOM 1672 O O . ALA A 1 209 ? -8.183 -4.234 17.854 1.00 82.12 209 ALA A O 1
ATOM 1673 N N . MET A 1 210 ? -8.551 -2.029 18.046 1.00 82.25 210 MET A N 1
ATOM 1674 C CA . MET A 1 210 ? -9.087 -1.861 16.694 1.00 82.25 210 MET A CA 1
ATOM 1675 C C . MET A 1 210 ? -8.067 -2.265 15.622 1.00 82.25 210 MET A C 1
ATOM 1677 O O . MET A 1 210 ? -8.402 -2.959 14.667 1.00 82.25 210 MET A O 1
ATOM 1681 N N . GLU A 1 211 ? -6.816 -1.818 15.751 1.00 72.94 211 GLU A N 1
ATOM 1682 C CA . GLU A 1 211 ? -5.759 -2.143 14.786 1.00 72.94 211 GLU A CA 1
ATOM 1683 C C . GLU A 1 211 ? -5.409 -3.638 14.759 1.00 72.94 211 GLU A C 1
ATOM 1685 O O . GLU A 1 211 ? -4.906 -4.120 13.740 1.00 72.94 211 GLU A O 1
ATOM 1690 N N . GLN A 1 212 ? -5.697 -4.351 15.849 1.00 77.19 212 GLN A N 1
ATOM 1691 C CA . GLN A 1 212 ? -5.500 -5.790 16.018 1.00 77.19 212 GLN A CA 1
ATOM 1692 C C . GLN A 1 212 ? -6.725 -6.628 15.612 1.00 77.19 212 GLN A C 1
ATOM 1694 O O . GLN A 1 212 ? -6.681 -7.846 15.752 1.00 77.19 212 GLN A O 1
ATOM 1699 N N . ASP A 1 213 ? -7.789 -6.003 15.089 1.00 77.75 213 ASP A N 1
ATOM 1700 C CA . ASP A 1 213 ? -9.085 -6.651 14.827 1.00 77.75 213 ASP A CA 1
ATOM 1701 C C . ASP A 1 213 ? -9.637 -7.411 16.043 1.00 77.75 213 ASP A C 1
ATOM 1703 O O . ASP A 1 213 ? -10.308 -8.436 15.889 1.00 77.75 213 ASP A O 1
ATOM 1707 N N . GLU A 1 214 ? -9.353 -6.932 17.257 1.00 84.69 214 GLU A N 1
ATOM 1708 C CA . GLU A 1 214 ? -9.972 -7.508 18.445 1.00 84.69 214 GLU A CA 1
ATOM 1709 C C . GLU A 1 214 ? -11.492 -7.332 18.361 1.00 84.69 214 GLU A C 1
ATOM 1711 O O . GLU A 1 214 ? -12.003 -6.309 17.898 1.00 84.69 214 GLU A O 1
ATOM 1716 N N . ASP A 1 215 ? -12.242 -8.337 18.807 1.00 87.19 215 ASP A N 1
ATOM 1717 C CA . ASP A 1 215 ? -13.690 -8.203 18.889 1.00 87.19 215 ASP A CA 1
ATOM 1718 C C . ASP A 1 215 ? -14.049 -7.133 19.945 1.00 87.19 215 ASP A C 1
ATOM 1720 O O . ASP A 1 215 ? -13.565 -7.211 21.082 1.00 87.19 215 ASP A O 1
ATOM 1724 N N . PRO A 1 216 ? -14.915 -6.145 19.629 1.00 89.94 216 PRO A N 1
ATOM 1725 C CA . PRO A 1 216 ? -15.288 -5.094 20.573 1.00 89.94 216 PRO A CA 1
ATOM 1726 C C . PRO A 1 216 ? -15.812 -5.618 21.914 1.00 89.94 216 PRO A C 1
ATOM 1728 O O . PRO A 1 216 ? -15.564 -4.998 22.950 1.00 89.94 216 PRO A O 1
ATOM 1731 N N . ALA A 1 217 ? -16.536 -6.743 21.925 1.00 90.50 217 ALA A N 1
ATOM 1732 C CA . ALA A 1 217 ? -17.082 -7.306 23.152 1.00 90.50 217 ALA A CA 1
ATOM 1733 C C . ALA A 1 217 ? -15.988 -7.971 23.996 1.00 90.50 217 ALA A C 1
ATOM 1735 O O . ALA A 1 217 ? -16.002 -7.810 25.220 1.00 90.50 217 ALA A O 1
ATOM 1736 N N . GLU A 1 218 ? -15.040 -8.673 23.368 1.00 90.62 218 GLU A N 1
ATOM 1737 C CA . GLU A 1 218 ? -13.880 -9.266 24.046 1.00 90.62 218 GLU A CA 1
ATOM 1738 C C . GLU A 1 218 ? -12.939 -8.197 24.616 1.00 90.62 218 GLU A C 1
ATOM 1740 O O . GLU A 1 218 ? -12.572 -8.269 25.793 1.00 90.62 218 GLU A O 1
ATOM 1745 N N . PHE A 1 219 ? -12.625 -7.161 23.834 1.00 92.38 219 PHE A N 1
ATOM 1746 C CA . PHE A 1 219 ? -11.799 -6.038 24.278 1.00 92.38 219 PHE A CA 1
ATOM 1747 C C . PHE A 1 219 ? -12.423 -5.315 25.483 1.00 92.38 219 PHE A C 1
ATOM 1749 O O . PHE A 1 219 ? -11.769 -5.104 26.509 1.00 92.38 219 PHE A O 1
ATOM 1756 N N . VAL A 1 220 ? -13.713 -4.972 25.402 1.00 91.94 220 VAL A N 1
ATOM 1757 C CA . VAL A 1 220 ? -14.446 -4.315 26.498 1.00 91.94 220 VAL A CA 1
ATOM 1758 C C . VAL A 1 220 ? -14.520 -5.200 27.737 1.00 91.94 220 VAL A C 1
ATOM 1760 O O . VAL A 1 220 ? -14.424 -4.695 28.861 1.00 91.94 220 VAL A O 1
ATOM 1763 N N . LYS A 1 221 ? -14.688 -6.513 27.558 1.00 90.94 221 LYS A N 1
ATOM 1764 C CA . LYS A 1 221 ? -14.685 -7.465 28.666 1.00 90.94 221 LYS A CA 1
ATOM 1765 C C . LYS A 1 221 ? -13.341 -7.446 29.390 1.00 90.94 221 LYS A C 1
ATOM 1767 O O . LYS A 1 221 ? -13.304 -7.245 30.603 1.00 90.94 221 LYS A O 1
ATOM 1772 N N . TRP A 1 222 ? -12.245 -7.580 28.644 1.00 91.75 222 TRP A N 1
ATOM 1773 C CA . TRP A 1 222 ? -10.892 -7.495 29.192 1.00 91.75 222 TRP A CA 1
ATOM 1774 C C . TRP A 1 222 ? -10.664 -6.177 29.939 1.00 91.75 222 TRP A C 1
ATOM 1776 O O . TRP A 1 222 ? -10.084 -6.166 31.027 1.00 91.75 222 TRP A O 1
ATOM 1786 N N . LEU A 1 223 ? -11.149 -5.062 29.385 1.00 91.12 223 LEU A N 1
ATOM 1787 C CA . LEU A 1 223 ? -10.978 -3.746 29.987 1.00 91.12 223 LEU A CA 1
ATOM 1788 C C . LEU A 1 223 ? -11.709 -3.644 31.333 1.00 91.12 223 LEU A C 1
ATOM 1790 O O . LEU A 1 223 ? -11.121 -3.208 32.322 1.00 91.12 223 LEU A O 1
ATOM 1794 N N . GLY A 1 224 ? -12.959 -4.105 31.404 1.00 88.62 224 GLY A N 1
ATOM 1795 C CA . GLY A 1 224 ? -13.717 -4.115 32.655 1.00 88.62 224 GLY A CA 1
ATOM 1796 C C . GLY A 1 224 ? -13.123 -5.043 33.716 1.00 88.62 224 GLY A C 1
ATOM 1797 O O . GLY A 1 224 ? -13.004 -4.639 34.873 1.00 88.62 224 GLY A O 1
ATOM 1798 N N . GLU A 1 225 ? -12.656 -6.234 33.329 1.00 91.00 225 GLU A N 1
ATOM 1799 C CA . GLU A 1 225 ? -11.952 -7.157 34.232 1.00 91.00 225 GLU A CA 1
ATOM 1800 C C . GLU A 1 225 ? -10.654 -6.539 34.771 1.00 91.00 225 GLU A C 1
ATOM 1802 O O . GLU A 1 225 ? -10.392 -6.575 35.974 1.00 91.00 225 GLU A O 1
ATOM 1807 N N . LYS A 1 226 ? -9.867 -5.892 33.904 1.00 91.00 226 LYS A N 1
ATOM 1808 C CA . LYS A 1 226 ? -8.607 -5.236 34.276 1.00 91.00 226 LYS A CA 1
ATOM 1809 C C . LYS A 1 226 ? -8.789 -4.127 35.313 1.00 91.00 226 LYS A C 1
ATOM 1811 O O . LYS A 1 226 ? -7.923 -3.948 36.171 1.00 91.00 226 LYS A O 1
ATOM 1816 N N . TYR A 1 227 ? -9.898 -3.394 35.243 1.00 88.25 227 TYR A N 1
ATOM 1817 C CA . TYR A 1 227 ? -10.232 -2.329 36.191 1.00 88.25 227 TYR A CA 1
ATOM 1818 C C . TYR A 1 227 ? -11.148 -2.792 37.334 1.00 88.25 227 TYR A C 1
ATOM 1820 O O . TYR A 1 227 ? -11.629 -1.960 38.102 1.00 88.25 227 TYR A O 1
ATOM 1828 N N . ASN A 1 228 ? -11.335 -4.108 37.501 1.00 88.38 228 ASN A N 1
ATOM 1829 C CA . ASN A 1 228 ? -12.176 -4.716 38.536 1.00 88.38 228 ASN A CA 1
ATOM 1830 C C . ASN A 1 228 ? -13.607 -4.147 38.567 1.00 88.38 228 ASN A C 1
ATOM 1832 O O . ASN A 1 228 ? -14.187 -3.950 39.640 1.00 88.38 228 ASN A O 1
ATOM 1836 N N . LEU A 1 229 ? -14.179 -3.862 37.395 1.00 87.31 229 LEU A N 1
ATOM 1837 C CA . LEU A 1 229 ? -15.576 -3.463 37.301 1.00 87.31 229 LEU A CA 1
ATOM 1838 C C . LEU A 1 229 ? -16.479 -4.639 37.673 1.00 87.31 229 LEU A C 1
ATOM 1840 O O . LEU A 1 229 ? -16.160 -5.806 37.454 1.00 87.31 229 LEU A O 1
ATOM 1844 N N . THR A 1 230 ? -17.627 -4.326 38.267 1.00 86.56 230 THR A N 1
ATOM 1845 C CA . THR A 1 230 ? -18.643 -5.341 38.554 1.00 86.56 230 THR A CA 1
ATOM 1846 C C . THR A 1 230 ? -19.501 -5.533 37.305 1.00 86.56 230 THR A C 1
ATO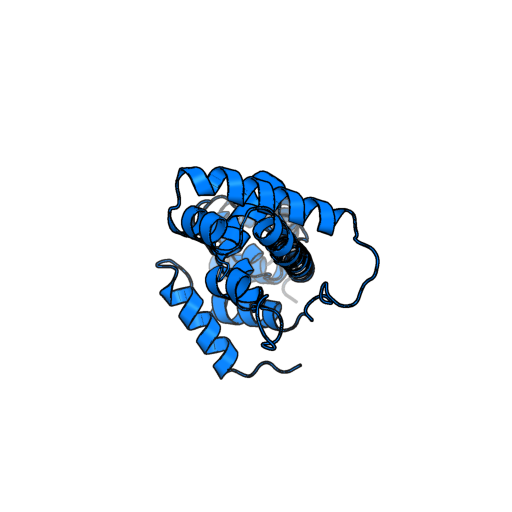M 1848 O O . THR A 1 230 ? -20.065 -4.542 36.834 1.00 86.56 230 THR A O 1
ATOM 1851 N N . PRO A 1 231 ? -19.622 -6.759 36.761 1.00 86.69 231 PRO A N 1
ATOM 1852 C CA . PRO A 1 231 ? -20.468 -7.005 35.602 1.00 86.69 231 PRO A CA 1
ATOM 1853 C C . PRO A 1 231 ? -21.916 -6.640 35.907 1.00 86.69 231 PRO A C 1
ATOM 1855 O O . PRO A 1 231 ? -22.408 -6.847 37.022 1.00 86.69 231 PRO A O 1
ATOM 1858 N N . ARG A 1 232 ? -22.627 -6.139 34.900 1.00 85.69 232 ARG A N 1
ATOM 1859 C CA . ARG A 1 232 ? -24.068 -5.926 35.002 1.00 85.69 232 ARG A CA 1
ATO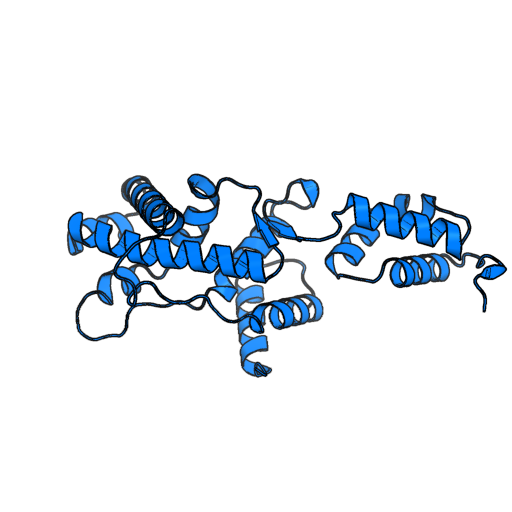M 1860 C C . ARG A 1 232 ? -24.747 -7.287 35.195 1.00 85.69 232 ARG A C 1
ATOM 1862 O O . ARG A 1 232 ? -24.354 -8.271 34.571 1.00 85.69 232 ARG A O 1
ATOM 1869 N N . SER A 1 233 ? -25.750 -7.350 36.073 1.00 66.81 233 SER A N 1
ATOM 1870 C CA . SER A 1 233 ? -26.385 -8.598 36.541 1.00 66.81 233 SER A CA 1
ATOM 1871 C C . SER A 1 233 ? -26.813 -9.553 35.426 1.00 66.81 233 SER A C 1
ATOM 1873 O O . SER A 1 233 ? -26.794 -10.765 35.615 1.00 66.81 233 SER A O 1
ATOM 1875 N N . ASP A 1 234 ? -27.167 -9.002 34.269 1.00 65.88 234 ASP A N 1
ATOM 1876 C CA . ASP A 1 234 ? -27.740 -9.733 33.140 1.00 65.88 234 ASP A CA 1
ATOM 1877 C C . ASP A 1 234 ? -26.659 -10.266 32.179 1.00 65.88 234 ASP A C 1
ATOM 1879 O O . ASP A 1 234 ? -26.973 -10.964 31.219 1.00 65.88 234 ASP A O 1
ATOM 1883 N N . TRP A 1 235 ? -25.386 -9.940 32.436 1.00 60.34 235 TRP A N 1
ATOM 1884 C CA . TRP A 1 235 ? -24.223 -10.371 31.655 1.00 60.34 235 TRP A CA 1
ATOM 1885 C C . TRP A 1 235 ? -23.402 -11.475 32.334 1.00 60.34 235 TRP A C 1
ATOM 1887 O O . TRP A 1 235 ? -22.625 -12.158 31.679 1.00 60.34 235 TRP A O 1
ATOM 1897 N N . ALA A 1 236 ? -23.568 -11.685 33.642 1.00 53.44 236 ALA A N 1
ATOM 1898 C CA . ALA A 1 236 ? -22.769 -12.630 34.430 1.00 53.44 236 ALA A CA 1
ATOM 1899 C C . ALA A 1 236 ? -23.131 -14.125 34.221 1.00 53.44 236 ALA A C 1
ATOM 1901 O O . ALA A 1 236 ? -22.886 -14.932 35.120 1.00 53.44 236 ALA A O 1
ATOM 1902 N N . ALA A 1 237 ? -23.732 -14.487 33.082 1.00 44.53 237 ALA A N 1
ATOM 1903 C CA . ALA A 1 237 ? -24.202 -15.840 32.765 1.00 44.53 237 ALA A CA 1
ATOM 1904 C C . ALA A 1 237 ? -23.295 -16.554 31.754 1.00 44.53 237 ALA A C 1
ATOM 1906 O O . ALA A 1 237 ? -23.019 -15.964 30.687 1.00 44.53 237 ALA A O 1
#